Protein AF-A0A167E883-F1 (afdb_monomer)

Solvent-accessible surface area (backbone atoms only — not comparable to full-atom values): 17213 Å² total; per-residue (Å²): 137,53,75,66,58,53,54,55,47,39,70,77,40,63,85,51,50,81,69,46,38,63,55,32,45,5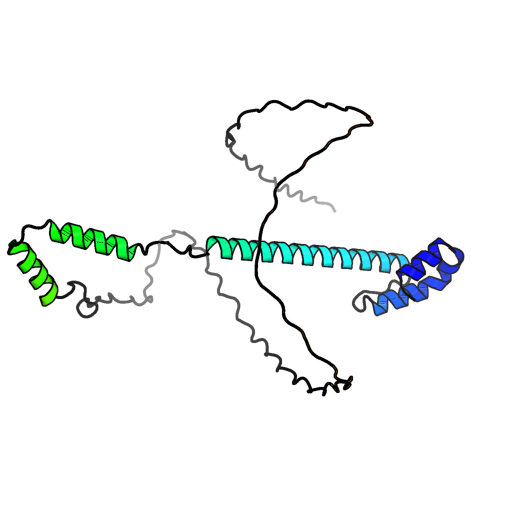3,50,35,55,71,78,37,70,91,52,87,81,59,95,67,62,27,59,60,53,44,55,51,53,51,51,52,51,51,53,49,52,51,52,54,52,48,56,51,50,53,52,51,49,51,52,50,52,53,48,59,75,65,52,79,73,83,63,96,61,61,67,66,58,54,54,49,51,53,51,52,54,58,59,67,71,49,68,93,76,54,62,64,60,55,52,48,53,51,48,51,65,74,64,43,64,91,79,37,83,87,73,61,75,73,80,76,74,69,87,72,77,90,83,74,86,80,88,88,79,98,73,92,75,82,73,83,80,81,76,76,78,78,79,81,74,86,72,83,78,81,76,84,79,83,76,80,88,76,82,80,82,75,86,88,74,86,89,84,81,83,84,89,89,86,79,85,88,87,85,88,83,81,86,84,90,82,93,83,85,90,86,87,88,82,88,82,91,76,79,88,79,78,90,74,80,90,75,76,82,78,84,72,83,83,78,80,79,74,82,80,83,77,80,78,83,79,86,84,132

Organism: NCBI:txid796027

Secondary structure (DSSP, 8-state):
--HHHHHHHHHH-GGGHHHHHHHHHHHHHHH-TTSPPPSS-HHHHHHHHHHHHHHHHHHHHHHHHHHHHHHHHHHHHT-----SS-HHHHHHHHHHHHHHTS-TT-HHHHHHHHHHHHS--TT-TTT----------S--PPP-------PPPPPPPPP---PPPPP-------------PPP-------------------------------PPP-PPP------------------------

Foldseek 3Di:
DDPVVLVVVCVVPVVCVVVCLVVLQVVCCVVPVPDDQDPPDSVVVSVVVVVVVVVVVVVVVVVVVVVVVVVVVVCVVPPDPPDPDDVVVVVVVVVVVVVVPPPPDPPVVVVVVVCCVVVDPPDDVVPPPPPCPDPPDPPDDDDDDPDDPDDDDDDPPPDDDDDDDDDDDDDDPDDDDDDDDDDDDDDDDDDDDDDDDDDDDDDDDDDDDDDDDDDDDDDDDDDDDDDDDDDDPDPDPPPPPDDDD

Mean predicted aligned error: 22.1 Å

InterPro domains:
  IPR010684 RNA polymerase II transcription factor SIII, subunit A [PF06881] (1-80)

Sequence (245 aa):
MSARQLSDIEKKSPQIRSRSDELWKLFITRDFPDRPVSESHNRRAYAQYYKEKEAHLKNASSRLRESLEKIKQEKASRTITSLEVDPQSLRAAARRKASSSAPAGSRLIQKAFNSARTKGPLFSSRNTKFASMGMGSINGLPPGIPGAIRAPRSIPPPAMRNVPTPSPLSMPLNARVRPTGPVSPLKPAVATKPHPTKQTAQESAIINSPDNRKKPKIDTPPTTPTIAPATRKRPNSSIFLQRRK

pLDDT: mean 71.11, std 19.45, range [38.06, 98.62]

Structure (mmCIF, N/CA/C/O backbone):
data_AF-A0A167E883-F1
#
_entry.id   AF-A0A167E883-F1
#
loop_
_atom_site.group_PDB
_atom_site.id
_atom_site.type_symbol
_atom_site.label_atom_id
_atom_site.label_alt_id
_atom_site.label_comp_id
_atom_site.label_asym_id
_atom_site.label_entity_id
_atom_site.label_seq_id
_atom_site.pdbx_PDB_ins_code
_atom_site.Cartn_x
_atom_site.Cartn_y
_atom_site.Cartn_z
_atom_site.occupancy
_atom_site.B_iso_or_equiv
_atom_site.auth_seq_id
_atom_site.auth_comp_id
_atom_site.auth_asym_id
_atom_site.auth_atom_id
_atom_site.pdbx_PDB_model_num
ATOM 1 N N . MET A 1 1 ? 3.743 -8.011 -23.783 1.00 90.00 1 MET A N 1
ATOM 2 C CA . MET A 1 1 ? 5.003 -8.425 -23.124 1.00 90.00 1 MET A CA 1
ATOM 3 C C . MET A 1 1 ? 5.142 -7.694 -21.793 1.00 90.00 1 MET A C 1
ATOM 5 O O . MET A 1 1 ? 4.832 -6.509 -21.748 1.00 90.00 1 MET 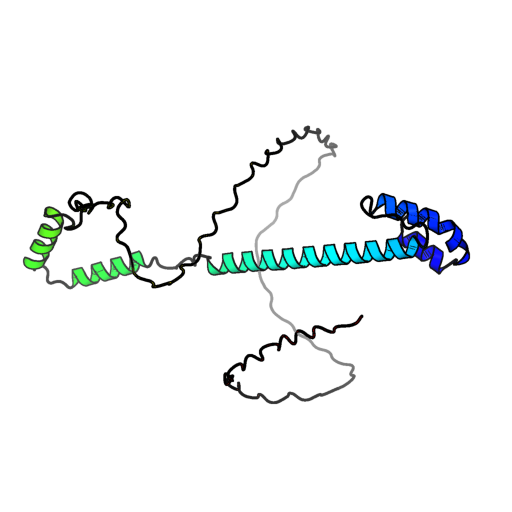A O 1
ATOM 9 N N . SER A 1 2 ? 5.534 -8.369 -20.710 1.00 96.56 2 SER A N 1
ATOM 10 C CA . SER A 1 2 ? 5.703 -7.743 -19.387 1.00 96.56 2 SER A CA 1
ATOM 11 C C . SER A 1 2 ? 7.148 -7.294 -19.124 1.00 96.56 2 SER A C 1
ATOM 13 O O . SER A 1 2 ? 8.090 -7.851 -19.686 1.00 96.56 2 SER A O 1
ATOM 15 N N . ALA A 1 3 ? 7.334 -6.322 -18.224 1.00 95.81 3 ALA A N 1
ATOM 16 C CA . ALA A 1 3 ? 8.656 -5.827 -17.823 1.00 95.81 3 ALA A CA 1
ATOM 17 C C . ALA A 1 3 ? 9.556 -6.932 -17.230 1.00 95.81 3 ALA A C 1
ATOM 19 O O . ALA A 1 3 ? 10.757 -6.971 -17.487 1.00 95.81 3 ALA A O 1
ATOM 20 N N . ARG A 1 4 ? 8.972 -7.885 -16.485 1.00 96.31 4 ARG A N 1
ATOM 21 C CA . ARG A 1 4 ? 9.702 -9.055 -15.964 1.00 96.31 4 ARG A CA 1
ATOM 22 C C . ARG A 1 4 ? 10.180 -9.971 -17.087 1.00 96.31 4 ARG A C 1
ATOM 24 O O . ARG A 1 4 ? 11.350 -10.331 -17.107 1.00 96.31 4 ARG A O 1
ATOM 31 N N . GLN A 1 5 ? 9.302 -10.274 -18.047 1.00 97.50 5 GLN A N 1
ATOM 32 C CA . GLN A 1 5 ? 9.664 -11.076 -19.219 1.00 97.50 5 GLN A CA 1
ATOM 33 C C . GLN A 1 5 ? 10.799 -10.417 -20.009 1.00 97.50 5 GLN A C 1
ATOM 35 O O . GLN A 1 5 ? 11.750 -11.097 -20.376 1.00 97.50 5 GLN A O 1
ATOM 40 N N . LEU A 1 6 ? 10.743 -9.097 -20.219 1.00 96.88 6 LEU A N 1
ATOM 41 C CA . LEU A 1 6 ? 11.816 -8.367 -20.898 1.00 96.88 6 LEU A CA 1
ATOM 42 C C . LEU A 1 6 ? 13.138 -8.449 -20.127 1.00 96.88 6 LEU A C 1
ATOM 44 O O . LEU A 1 6 ? 14.172 -8.745 -20.721 1.00 96.88 6 LEU A O 1
ATOM 48 N N . SER A 1 7 ? 13.099 -8.273 -18.803 1.00 96.81 7 SER A N 1
ATOM 49 C CA . SER A 1 7 ? 14.282 -8.438 -17.952 1.00 96.81 7 SER A CA 1
ATOM 50 C C . SER A 1 7 ? 14.889 -9.839 -18.062 1.00 96.81 7 SER A C 1
ATOM 52 O O . SER A 1 7 ? 16.109 -9.970 -18.128 1.00 96.81 7 SER A O 1
ATOM 54 N N . ASP A 1 8 ? 14.067 -10.888 -18.116 1.00 97.44 8 ASP A N 1
ATOM 55 C CA . ASP A 1 8 ? 14.557 -12.263 -18.223 1.00 97.44 8 ASP A CA 1
ATOM 56 C C . ASP A 1 8 ? 15.145 -12.576 -19.606 1.00 97.44 8 ASP A C 1
ATOM 58 O O . ASP A 1 8 ? 16.149 -13.285 -19.694 1.00 97.44 8 ASP A O 1
ATOM 62 N N . ILE A 1 9 ? 14.596 -12.000 -20.680 1.00 97.44 9 ILE A N 1
ATOM 63 C CA . ILE A 1 9 ? 15.197 -12.104 -22.017 1.00 97.44 9 ILE A CA 1
ATOM 64 C C . ILE A 1 9 ? 16.530 -11.350 -22.063 1.00 97.44 9 ILE A C 1
ATOM 66 O O . ILE A 1 9 ? 17.510 -11.892 -22.560 1.00 97.44 9 ILE A O 1
ATOM 70 N N . GLU A 1 10 ? 16.628 -10.155 -21.476 1.00 96.81 10 GLU A N 1
ATOM 71 C CA . GLU A 1 10 ? 17.896 -9.409 -21.405 1.00 96.81 10 GLU A CA 1
ATOM 72 C C . GLU A 1 10 ? 18.993 -10.117 -20.603 1.00 96.81 10 GLU A C 1
ATOM 74 O O . GLU A 1 10 ? 20.184 -9.884 -20.842 1.00 96.81 10 GLU A O 1
ATOM 79 N N . LYS A 1 11 ? 18.614 -10.940 -19.617 1.00 97.00 11 LYS A N 1
ATOM 80 C CA . LYS A 1 11 ? 19.564 -11.794 -18.891 1.00 97.00 11 LYS A CA 1
ATOM 81 C C . LYS A 1 11 ? 20.122 -12.884 -19.802 1.00 97.00 11 LYS A C 1
ATOM 83 O O . LYS A 1 11 ? 21.314 -13.158 -19.730 1.00 97.00 11 LYS A O 1
ATOM 88 N N . LYS A 1 12 ? 19.279 -13.476 -20.656 1.00 98.00 12 LYS A N 1
ATOM 89 C CA . LYS A 1 12 ? 19.668 -14.535 -21.604 1.00 98.00 12 LYS A CA 1
ATOM 90 C C . LYS A 1 12 ? 20.381 -13.997 -22.847 1.00 98.00 12 LYS A C 1
ATOM 92 O O . LYS A 1 12 ? 21.215 -14.689 -23.417 1.00 98.00 12 LYS A O 1
ATOM 97 N N . SER A 1 13 ? 20.074 -12.773 -23.266 1.00 97.38 13 SER A N 1
ATOM 98 C CA . SER A 1 13 ? 20.600 -12.169 -24.492 1.00 97.38 13 SER A CA 1
ATOM 99 C C . SER A 1 13 ? 21.003 -10.709 -24.247 1.00 97.38 13 SER A C 1
ATOM 101 O O . SER A 1 13 ? 20.227 -9.794 -24.509 1.00 97.38 13 SER A O 1
ATOM 103 N N . PRO A 1 14 ? 22.227 -10.434 -23.764 1.00 96.12 14 PRO A N 1
ATOM 104 C CA . PRO A 1 14 ? 22.648 -9.070 -23.423 1.00 96.12 14 PRO A CA 1
ATOM 105 C C . PRO A 1 14 ? 22.700 -8.102 -24.615 1.00 96.12 14 PRO A C 1
ATOM 107 O O . PRO A 1 14 ? 22.560 -6.897 -24.427 1.00 96.12 14 PRO A O 1
ATOM 110 N N . GLN A 1 15 ? 22.853 -8.619 -25.835 1.00 96.81 15 GLN A N 1
ATOM 111 C CA . GLN A 1 15 ? 22.925 -7.832 -27.072 1.00 96.81 15 GLN A CA 1
ATOM 112 C C . GLN A 1 15 ? 21.647 -7.041 -27.392 1.00 96.81 15 GLN A C 1
ATOM 114 O O . GLN A 1 15 ? 21.709 -6.036 -28.094 1.00 96.81 15 GLN A O 1
ATOM 119 N N . ILE A 1 16 ? 20.488 -7.449 -26.859 1.00 96.19 16 ILE A N 1
ATOM 120 C CA . ILE A 1 16 ? 19.228 -6.729 -27.095 1.00 96.19 16 ILE A CA 1
ATOM 121 C C . ILE A 1 16 ? 19.065 -5.486 -26.210 1.00 96.19 16 ILE A C 1
ATOM 123 O O . ILE A 1 16 ? 18.159 -4.697 -26.464 1.00 96.19 16 ILE A O 1
ATOM 127 N N . ARG A 1 17 ? 19.944 -5.276 -25.215 1.00 94.25 17 ARG A N 1
ATOM 128 C CA . ARG A 1 17 ? 19.824 -4.191 -24.221 1.00 94.25 17 ARG A CA 1
ATOM 129 C C . ARG A 1 17 ? 19.738 -2.799 -24.840 1.00 94.25 17 ARG A C 1
ATOM 131 O O . ARG A 1 17 ? 18.986 -1.967 -24.352 1.00 94.25 17 ARG A O 1
ATOM 138 N N . SER A 1 18 ? 20.481 -2.553 -25.917 1.00 92.19 18 SER A N 1
ATOM 139 C CA . SER A 1 18 ? 20.473 -1.249 -26.588 1.00 92.19 18 SER A CA 1
ATOM 140 C C . SER A 1 18 ? 19.124 -0.948 -27.244 1.00 92.19 18 SER A C 1
ATOM 142 O O . SER A 1 18 ? 18.701 0.198 -27.269 1.00 92.19 18 SER A O 1
ATOM 144 N N . ARG A 1 19 ? 18.433 -1.979 -27.749 1.00 94.69 19 ARG A N 1
ATOM 145 C CA . ARG A 1 19 ? 17.119 -1.844 -28.401 1.00 94.69 19 ARG A CA 1
ATOM 146 C C . ARG A 1 19 ? 15.961 -1.927 -27.407 1.00 94.69 19 ARG A C 1
ATOM 148 O O . ARG A 1 19 ? 14.896 -1.380 -27.657 1.00 94.69 19 ARG A O 1
ATOM 155 N N . SER A 1 20 ? 16.146 -2.615 -26.283 1.00 95.81 20 SER A N 1
ATOM 156 C CA . SER A 1 20 ? 15.103 -2.772 -25.268 1.00 95.81 20 SER A CA 1
ATOM 157 C C . SER A 1 20 ? 14.926 -1.544 -24.372 1.00 95.81 20 SER A C 1
ATOM 159 O O . SER A 1 20 ? 13.926 -1.474 -23.658 1.00 95.81 20 SER A O 1
ATOM 161 N N . ASP A 1 21 ? 15.830 -0.559 -24.411 1.00 94.69 21 ASP A N 1
ATOM 162 C CA . ASP A 1 21 ? 15.706 0.657 -23.594 1.00 94.69 21 ASP A CA 1
ATOM 163 C C . ASP A 1 21 ? 14.456 1.484 -23.959 1.00 94.69 21 ASP A C 1
ATOM 165 O O . ASP A 1 21 ? 13.785 2.016 -23.073 1.00 94.69 21 ASP A O 1
ATOM 169 N N . GLU A 1 22 ? 14.046 1.482 -25.232 1.00 94.81 22 GLU A N 1
ATOM 170 C CA . GLU A 1 22 ? 12.781 2.087 -25.679 1.00 94.81 22 GLU A CA 1
ATOM 171 C C . GLU A 1 22 ? 11.556 1.395 -25.065 1.00 94.81 22 GLU A C 1
ATOM 173 O O . GLU A 1 22 ? 10.593 2.046 -24.654 1.00 94.81 22 GLU A O 1
ATOM 178 N N . LEU A 1 23 ? 11.602 0.066 -24.926 1.00 96.69 23 LEU A N 1
ATOM 179 C CA . LEU A 1 23 ? 10.537 -0.691 -24.267 1.00 96.69 23 LEU A CA 1
ATOM 180 C C . LEU A 1 23 ? 10.475 -0.366 -22.770 1.00 96.69 23 LEU A C 1
ATOM 182 O O . LEU A 1 23 ? 9.383 -0.258 -22.211 1.00 96.69 23 LEU A O 1
ATOM 186 N N . TRP A 1 24 ? 11.624 -0.161 -22.117 1.00 97.25 24 TRP A N 1
ATOM 187 C CA . TRP A 1 24 ? 11.660 0.301 -20.727 1.00 97.25 24 TRP A CA 1
ATOM 188 C C . TRP A 1 24 ? 11.047 1.686 -20.566 1.00 97.25 24 TRP A C 1
ATOM 190 O O . TRP A 1 24 ? 10.285 1.893 -19.621 1.00 97.25 24 TRP A O 1
ATOM 200 N N . LYS A 1 25 ? 11.308 2.605 -21.500 1.00 96.38 25 LYS A N 1
ATOM 201 C CA . LYS A 1 25 ? 10.661 3.921 -21.533 1.00 96.38 25 LYS A CA 1
ATOM 202 C C . LYS A 1 25 ? 9.136 3.793 -21.604 1.00 96.38 25 LYS A C 1
ATOM 204 O O . LYS A 1 25 ? 8.446 4.381 -20.774 1.00 96.38 25 LYS A O 1
ATOM 209 N N . LEU A 1 26 ? 8.612 2.953 -22.503 1.00 96.50 26 LEU A N 1
ATOM 210 C CA . LEU A 1 26 ? 7.170 2.679 -22.591 1.00 96.50 26 LEU A CA 1
ATOM 211 C C . LEU A 1 26 ? 6.601 2.106 -21.284 1.00 96.50 26 LEU A C 1
ATOM 213 O O . LEU A 1 26 ? 5.512 2.497 -20.862 1.00 96.50 26 LEU A O 1
ATOM 217 N N . PHE A 1 27 ? 7.329 1.208 -20.612 1.00 97.50 27 PHE A N 1
ATOM 218 C CA . PHE A 1 27 ? 6.896 0.677 -19.319 1.00 97.50 27 PHE A CA 1
ATOM 219 C C . PHE A 1 27 ? 6.881 1.734 -18.213 1.00 97.50 27 PHE A C 1
ATOM 221 O O . PHE A 1 27 ? 5.959 1.716 -17.400 1.00 97.50 27 PHE A O 1
ATOM 228 N N . ILE A 1 28 ? 7.846 2.659 -18.181 1.00 97.44 28 ILE A N 1
ATOM 229 C CA . ILE A 1 28 ? 7.838 3.773 -17.222 1.00 97.44 28 ILE A CA 1
ATOM 230 C C . ILE A 1 28 ? 6.613 4.652 -17.460 1.00 97.44 28 ILE A C 1
ATOM 232 O O . ILE A 1 28 ? 5.847 4.865 -16.527 1.00 97.44 28 ILE A O 1
ATOM 236 N N . THR A 1 29 ? 6.383 5.096 -18.697 1.00 97.06 29 THR A N 1
ATOM 237 C CA . THR A 1 29 ? 5.244 5.963 -19.029 1.00 97.06 29 THR A CA 1
ATOM 238 C C . THR A 1 29 ? 3.904 5.303 -18.703 1.00 97.06 29 THR A C 1
ATOM 240 O O . THR A 1 29 ? 2.997 5.963 -18.203 1.00 97.06 29 THR A O 1
ATOM 243 N N . ARG A 1 30 ? 3.777 3.992 -18.943 1.00 97.38 30 ARG A N 1
ATOM 244 C CA . ARG A 1 30 ? 2.547 3.243 -18.658 1.00 97.38 30 ARG A CA 1
ATOM 245 C C . ARG A 1 30 ? 2.319 3.012 -17.162 1.00 97.38 30 ARG A C 1
ATOM 247 O O . ARG A 1 30 ? 1.202 3.180 -16.686 1.00 97.38 30 ARG A O 1
ATOM 254 N N . ASP A 1 31 ? 3.340 2.561 -16.435 1.00 97.31 31 ASP A N 1
ATOM 255 C CA . ASP A 1 31 ? 3.185 2.119 -15.042 1.00 97.31 31 ASP A CA 1
ATOM 256 C C . ASP A 1 31 ? 3.346 3.274 -14.032 1.00 97.31 31 ASP A C 1
ATOM 258 O O . ASP A 1 31 ? 2.885 3.160 -12.891 1.00 97.31 31 ASP A O 1
ATOM 262 N N . PHE A 1 32 ? 4.012 4.362 -14.437 1.00 97.19 32 PHE A N 1
ATOM 263 C CA . PHE A 1 32 ? 4.383 5.510 -13.608 1.00 97.19 32 PHE A CA 1
ATOM 264 C C . PHE A 1 32 ? 4.234 6.842 -14.375 1.00 97.19 32 PHE A C 1
ATOM 266 O O . PHE A 1 32 ? 5.236 7.519 -14.613 1.00 97.19 32 PHE A O 1
ATOM 273 N N . PRO A 1 33 ? 3.005 7.253 -14.740 1.00 96.44 33 PRO A N 1
ATOM 274 C CA . PRO A 1 33 ? 2.783 8.460 -15.545 1.00 96.44 33 PRO A CA 1
ATOM 275 C C . PRO A 1 33 ? 3.270 9.749 -14.862 1.00 96.44 33 PRO A C 1
ATOM 277 O O . PRO A 1 33 ? 3.712 10.669 -15.541 1.00 96.44 33 PRO A O 1
ATOM 280 N N . ASP A 1 34 ? 3.257 9.795 -13.527 1.00 96.69 34 ASP A N 1
ATOM 281 C CA . ASP A 1 34 ? 3.669 10.972 -12.746 1.00 96.69 34 ASP A CA 1
ATOM 282 C C . ASP A 1 34 ? 5.193 11.102 -12.578 1.00 96.69 34 ASP A C 1
ATOM 284 O O . ASP A 1 34 ? 5.676 12.050 -11.956 1.00 96.69 34 ASP A O 1
ATOM 288 N N . ARG A 1 35 ? 5.975 10.122 -13.052 1.00 94.81 35 ARG A N 1
ATOM 289 C CA . ARG A 1 35 ? 7.427 10.094 -12.849 1.00 94.81 35 ARG A CA 1
ATOM 290 C C . ARG A 1 35 ? 8.165 10.565 -14.100 1.00 94.81 35 ARG A C 1
ATOM 292 O O . ARG A 1 35 ? 7.792 10.179 -15.206 1.00 94.81 35 ARG A O 1
ATOM 299 N N . PRO A 1 36 ? 9.243 11.355 -13.944 1.00 94.38 36 PRO A N 1
ATOM 300 C CA . PRO A 1 36 ? 10.022 11.805 -15.085 1.00 94.38 36 PRO A CA 1
ATOM 301 C C . PRO A 1 36 ? 10.692 10.614 -15.773 1.00 94.38 36 PRO A C 1
ATOM 303 O O . PRO A 1 36 ? 11.238 9.717 -15.130 1.00 94.38 36 PRO A O 1
ATOM 306 N N . VAL A 1 37 ? 10.659 10.617 -17.101 1.00 92.31 37 VAL A N 1
ATOM 307 C CA . VAL A 1 37 ? 11.364 9.632 -17.918 1.00 92.31 37 VAL A CA 1
ATOM 308 C C . VAL A 1 37 ? 12.801 10.114 -18.095 1.00 92.31 37 VAL A C 1
ATOM 310 O O . VAL A 1 37 ? 13.025 11.201 -18.618 1.00 92.31 37 VAL A O 1
ATOM 313 N N . SER A 1 38 ? 13.771 9.314 -17.654 1.00 90.38 38 SER A N 1
ATOM 314 C CA . SER A 1 38 ? 15.187 9.613 -17.877 1.00 90.38 38 SER A CA 1
ATOM 315 C C . SER A 1 38 ? 15.535 9.425 -19.353 1.00 90.38 38 SER A C 1
ATOM 317 O O . SER A 1 38 ? 15.143 8.433 -19.960 1.00 90.38 38 SER A O 1
ATOM 319 N N . GLU A 1 39 ? 16.303 10.339 -19.938 1.00 88.19 39 GLU A N 1
ATOM 320 C CA . GLU A 1 39 ? 16.765 10.182 -21.325 1.00 88.19 39 GLU A CA 1
ATOM 321 C C . GLU A 1 39 ? 17.782 9.044 -21.463 1.00 88.19 39 GLU A C 1
ATOM 323 O O . GLU A 1 39 ? 17.849 8.385 -22.496 1.00 88.19 39 GLU A O 1
ATOM 328 N N . SER A 1 40 ? 18.533 8.769 -20.393 1.00 83.56 40 SER A N 1
ATOM 329 C CA . SER A 1 40 ? 19.513 7.688 -20.322 1.00 83.56 40 SER A CA 1
ATOM 330 C C . SER A 1 40 ? 19.194 6.725 -19.173 1.00 83.56 40 SER A C 1
ATOM 332 O O . SER A 1 40 ? 18.789 7.127 -18.081 1.00 83.56 40 SER A O 1
ATOM 334 N N . HIS A 1 41 ? 19.388 5.424 -19.408 1.00 92.19 41 HIS A N 1
ATOM 335 C CA . HIS A 1 41 ? 19.245 4.352 -18.411 1.00 92.19 41 HIS A CA 1
ATOM 336 C C . HIS A 1 41 ? 17.811 4.082 -17.910 1.00 92.19 41 HIS A C 1
ATOM 338 O O . HIS A 1 41 ? 17.593 3.870 -16.707 1.00 92.19 41 HIS A O 1
ATOM 344 N N . ASN A 1 42 ? 16.841 3.987 -18.825 1.00 95.06 42 ASN A N 1
ATOM 345 C CA . ASN A 1 42 ? 15.435 3.704 -18.503 1.00 95.06 42 ASN A CA 1
ATOM 346 C C . ASN A 1 42 ? 15.261 2.427 -17.670 1.00 95.06 42 ASN A C 1
ATOM 348 O O . ASN A 1 42 ? 14.487 2.391 -16.713 1.00 95.06 42 ASN A O 1
ATOM 352 N N . ARG A 1 43 ? 16.062 1.391 -17.937 1.00 94.94 43 ARG A N 1
ATOM 353 C CA . ARG A 1 43 ? 16.039 0.158 -17.135 1.00 94.94 43 ARG A CA 1
ATOM 354 C C . ARG A 1 43 ? 16.276 0.396 -15.639 1.00 94.94 43 ARG A C 1
ATOM 356 O O . ARG A 1 43 ? 15.591 -0.185 -14.793 1.00 94.94 43 ARG A O 1
ATOM 363 N N . ARG A 1 44 ? 17.272 1.219 -15.293 1.00 95.50 44 ARG A N 1
ATOM 364 C CA . ARG A 1 44 ? 17.626 1.500 -13.891 1.00 95.50 44 ARG A CA 1
ATOM 365 C C . ARG A 1 44 ? 16.539 2.339 -13.225 1.00 95.50 44 ARG A C 1
ATOM 367 O O . ARG A 1 44 ? 16.168 2.034 -12.092 1.00 95.50 44 ARG A O 1
ATOM 374 N N . ALA A 1 45 ? 16.013 3.330 -13.943 1.00 96.56 45 ALA A N 1
ATOM 375 C CA . ALA A 1 45 ? 14.907 4.158 -13.475 1.00 96.56 45 ALA A CA 1
ATOM 376 C C . ALA A 1 45 ? 13.664 3.308 -13.166 1.00 96.56 45 ALA A C 1
ATOM 378 O O . ALA A 1 45 ? 13.129 3.388 -12.061 1.00 96.56 45 ALA A O 1
ATOM 379 N N . TYR A 1 46 ? 13.272 2.405 -14.074 1.00 97.00 46 TYR A N 1
ATOM 380 C CA . TYR A 1 46 ? 12.142 1.502 -13.843 1.00 97.00 46 TYR A CA 1
ATOM 381 C C . TYR A 1 46 ? 12.348 0.627 -12.600 1.00 97.00 46 TYR A C 1
ATOM 383 O O . TYR A 1 46 ? 11.463 0.536 -11.749 1.00 97.00 46 TYR A O 1
ATOM 391 N N . ALA A 1 47 ? 13.527 0.010 -12.454 1.00 96.31 47 ALA A N 1
ATOM 392 C CA . ALA A 1 47 ? 13.836 -0.826 -11.294 1.00 96.31 47 ALA A CA 1
ATOM 393 C C . ALA A 1 47 ? 13.755 -0.042 -9.972 1.00 96.31 47 ALA A C 1
ATOM 395 O O . ALA A 1 47 ? 13.238 -0.553 -8.976 1.00 96.31 47 ALA A O 1
ATOM 396 N N . GLN A 1 48 ? 14.227 1.207 -9.967 1.00 97.19 48 GLN A N 1
ATOM 397 C CA . GLN A 1 48 ? 14.128 2.088 -8.809 1.00 97.19 48 GLN A CA 1
ATOM 398 C C . GLN A 1 48 ? 12.669 2.432 -8.482 1.00 97.19 48 GLN A C 1
ATOM 400 O O . GLN A 1 48 ? 12.241 2.247 -7.344 1.00 97.19 48 GLN A O 1
ATOM 405 N N . TYR A 1 49 ? 11.884 2.866 -9.469 1.00 97.44 49 TYR A N 1
ATOM 406 C CA . TYR A 1 49 ? 10.476 3.227 -9.269 1.00 97.44 49 TYR A CA 1
ATOM 407 C C . TYR A 1 49 ? 9.633 2.046 -8.808 1.00 97.44 49 TYR A C 1
ATOM 409 O O . TYR A 1 49 ? 8.788 2.182 -7.921 1.00 97.44 49 TYR A O 1
ATOM 417 N N . TYR A 1 50 ? 9.903 0.864 -9.352 1.00 97.06 50 TYR A N 1
ATOM 418 C CA . TYR A 1 50 ? 9.253 -0.363 -8.931 1.00 97.06 50 TYR A CA 1
ATOM 419 C C . TYR A 1 50 ? 9.598 -0.718 -7.475 1.00 97.06 50 TYR A C 1
ATOM 421 O O . TYR A 1 50 ? 8.697 -1.009 -6.688 1.00 97.06 50 TYR A O 1
ATOM 429 N N . LYS A 1 51 ? 10.871 -0.599 -7.071 1.00 97.94 51 LYS A N 1
ATOM 430 C CA . LYS A 1 51 ? 11.297 -0.801 -5.675 1.00 97.94 51 LYS A CA 1
ATOM 431 C C . LYS A 1 51 ? 10.623 0.186 -4.718 1.00 97.94 51 LYS A C 1
ATOM 433 O O . LYS A 1 51 ? 10.182 -0.207 -3.640 1.00 97.94 51 LYS A O 1
ATOM 438 N N . GLU A 1 52 ? 10.523 1.456 -5.102 1.00 97.81 52 GLU A N 1
ATOM 439 C CA . GLU A 1 52 ? 9.831 2.480 -4.312 1.00 97.81 52 GLU A CA 1
ATOM 440 C C . GLU A 1 52 ? 8.332 2.185 -4.185 1.00 97.81 52 GLU A C 1
ATOM 442 O O . GLU A 1 52 ? 7.776 2.283 -3.090 1.00 97.81 52 GLU A O 1
ATOM 447 N N . LYS A 1 53 ? 7.682 1.756 -5.273 1.00 97.38 53 LYS A N 1
ATOM 448 C CA . LYS A 1 53 ? 6.276 1.329 -5.265 1.00 97.38 53 LYS A CA 1
ATOM 449 C C . LYS A 1 53 ? 6.053 0.149 -4.324 1.00 97.38 53 LYS A C 1
ATOM 451 O O . LYS A 1 53 ? 5.126 0.189 -3.518 1.00 97.38 53 LYS A O 1
ATOM 456 N N . GLU A 1 54 ? 6.897 -0.879 -4.382 1.00 97.88 54 GLU A N 1
ATOM 457 C CA . GLU A 1 54 ? 6.799 -2.026 -3.472 1.00 97.88 54 GLU A CA 1
ATOM 458 C C . GLU A 1 54 ? 7.047 -1.629 -2.012 1.00 97.88 54 GLU A C 1
ATOM 460 O O . GLU A 1 54 ? 6.310 -2.063 -1.124 1.00 97.88 54 GLU A O 1
ATOM 465 N N . ALA A 1 55 ? 8.024 -0.757 -1.750 1.00 98.38 55 ALA A N 1
ATOM 466 C CA . ALA A 1 55 ? 8.271 -0.230 -0.410 1.00 98.38 55 ALA A CA 1
ATOM 467 C C . ALA A 1 55 ? 7.059 0.550 0.126 1.00 98.38 55 ALA A C 1
ATOM 469 O O . ALA A 1 55 ? 6.662 0.363 1.280 1.00 98.38 55 ALA A O 1
ATOM 470 N N . HIS A 1 56 ? 6.432 1.372 -0.718 1.00 98.06 56 HIS A N 1
ATOM 471 C CA . HIS A 1 56 ? 5.224 2.112 -0.370 1.00 98.06 56 HIS A CA 1
ATOM 472 C C . HIS A 1 56 ? 4.047 1.175 -0.073 1.00 98.06 56 HIS A C 1
ATOM 474 O O . HIS A 1 56 ? 3.403 1.312 0.967 1.00 98.06 56 HIS A O 1
ATOM 480 N N . LEU A 1 57 ? 3.802 0.176 -0.929 1.00 98.25 57 LEU A N 1
ATOM 481 C CA . LEU A 1 57 ? 2.758 -0.831 -0.712 1.00 98.25 57 LEU A CA 1
ATOM 482 C C . LEU A 1 57 ? 2.982 -1.610 0.589 1.00 98.25 57 LEU A C 1
ATOM 484 O O . LEU A 1 57 ? 2.045 -1.796 1.367 1.00 98.25 57 LEU A O 1
ATOM 488 N N . LYS A 1 58 ? 4.226 -2.012 0.871 1.00 98.50 58 LYS A N 1
ATOM 489 C CA . LYS A 1 58 ? 4.579 -2.701 2.116 1.00 98.50 58 LYS A CA 1
ATOM 490 C C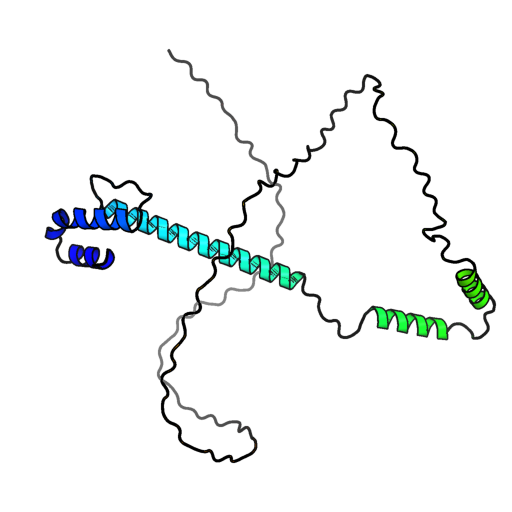 . LYS A 1 58 ? 4.301 -1.821 3.337 1.00 98.50 58 LYS A C 1
ATOM 492 O O . LYS A 1 58 ? 3.654 -2.287 4.273 1.00 98.50 58 LYS A O 1
ATOM 497 N N . ASN A 1 59 ? 4.718 -0.555 3.312 1.00 98.50 59 ASN A N 1
ATOM 498 C CA . ASN A 1 59 ? 4.473 0.397 4.400 1.00 98.50 59 ASN A CA 1
ATOM 499 C C . ASN A 1 59 ? 2.969 0.635 4.620 1.00 98.50 59 ASN A C 1
ATOM 501 O O . ASN A 1 59 ? 2.480 0.498 5.740 1.00 98.50 59 ASN A O 1
ATOM 505 N N . ALA A 1 60 ? 2.214 0.886 3.547 1.00 98.56 60 ALA A N 1
ATOM 506 C CA . ALA A 1 60 ? 0.764 1.045 3.610 1.00 98.56 60 ALA A CA 1
ATOM 507 C C . ALA A 1 60 ? 0.076 -0.192 4.212 1.00 98.56 60 ALA A C 1
ATOM 509 O O . ALA A 1 60 ? -0.780 -0.060 5.086 1.00 98.56 60 ALA A O 1
ATOM 510 N N . SER A 1 61 ? 0.498 -1.397 3.811 1.00 98.56 61 SER A N 1
ATOM 511 C CA . SER A 1 61 ? -0.037 -2.645 4.365 1.00 98.56 61 SER A CA 1
ATOM 512 C C . SER A 1 61 ? 0.284 -2.828 5.855 1.00 98.56 61 SER A C 1
ATOM 514 O O . SER A 1 61 ? -0.571 -3.306 6.598 1.00 98.56 61 SER A O 1
ATOM 516 N N . SER A 1 62 ? 1.475 -2.411 6.309 1.00 98.50 62 SER A N 1
ATOM 517 C CA . SER A 1 62 ? 1.865 -2.452 7.728 1.00 98.50 62 SER A CA 1
ATOM 518 C C . SER A 1 62 ? 0.988 -1.522 8.555 1.00 98.50 62 SER A C 1
ATOM 520 O O . SER A 1 62 ? 0.328 -1.970 9.488 1.00 98.50 62 SER A O 1
ATOM 522 N N . ARG A 1 63 ? 0.873 -0.256 8.131 1.00 98.50 63 ARG A N 1
ATOM 523 C CA . ARG A 1 63 ? 0.037 0.753 8.800 1.00 98.50 63 ARG A CA 1
ATOM 524 C C . ARG A 1 63 ? -1.416 0.310 8.914 1.00 98.50 63 ARG A C 1
ATOM 526 O O . ARG A 1 63 ? -2.053 0.524 9.942 1.00 98.50 63 ARG A O 1
ATOM 533 N N . LEU A 1 64 ? -1.943 -0.323 7.865 1.00 98.62 64 LEU A N 1
ATOM 534 C CA . LEU A 1 64 ? -3.307 -0.841 7.868 1.00 98.62 64 LEU A CA 1
ATOM 535 C C . LEU A 1 64 ? -3.478 -1.977 8.885 1.00 98.62 64 LEU A C 1
ATOM 537 O O . LEU A 1 64 ? -4.457 -1.982 9.628 1.00 98.62 64 LEU A O 1
ATOM 541 N N . ARG A 1 65 ? -2.526 -2.914 8.965 1.00 98.56 65 ARG A N 1
ATOM 542 C CA . ARG A 1 65 ? -2.557 -3.997 9.963 1.00 98.56 65 ARG A CA 1
ATOM 543 C C . ARG A 1 65 ? -2.464 -3.459 11.387 1.00 98.56 65 ARG A C 1
ATOM 545 O O . ARG A 1 65 ? -3.285 -3.838 12.213 1.00 98.56 65 ARG A O 1
ATOM 552 N N . GLU A 1 66 ? -1.534 -2.544 11.640 1.00 98.56 66 GLU A N 1
ATOM 553 C CA . GLU A 1 66 ? -1.357 -1.891 12.943 1.00 98.56 66 GLU A CA 1
ATOM 554 C C . GLU A 1 66 ? -2.623 -1.135 13.369 1.00 98.56 66 GLU A C 1
ATOM 556 O O . GLU A 1 66 ? -3.088 -1.262 14.501 1.00 98.56 66 GLU A O 1
ATOM 561 N N . SER A 1 67 ? -3.240 -0.390 12.445 1.00 98.50 67 SER A N 1
ATOM 562 C CA . SER A 1 67 ? -4.500 0.310 12.704 1.00 98.50 67 SER A CA 1
ATOM 563 C C . SER A 1 67 ? -5.640 -0.660 13.026 1.00 98.50 67 SER A C 1
ATOM 565 O O . SER A 1 67 ? -6.382 -0.432 13.983 1.00 98.50 67 SER A O 1
ATOM 567 N N . LEU A 1 68 ? -5.764 -1.763 12.281 1.00 98.56 68 LEU A N 1
ATOM 568 C CA . LEU A 1 68 ? -6.772 -2.790 12.550 1.00 98.56 68 LEU A CA 1
ATOM 569 C C . LEU A 1 68 ? -6.549 -3.482 13.894 1.00 98.56 68 LEU A C 1
ATOM 571 O O . LEU A 1 68 ? -7.515 -3.750 14.607 1.00 98.56 68 LEU A O 1
ATOM 575 N N . GLU A 1 69 ? -5.302 -3.773 14.249 1.00 98.56 69 GLU A N 1
ATOM 576 C CA . GLU A 1 69 ? -4.961 -4.373 15.534 1.00 98.56 69 GLU A CA 1
ATOM 577 C C . GLU A 1 69 ? -5.294 -3.430 16.691 1.00 98.56 69 GLU A C 1
ATOM 579 O O . GLU A 1 69 ? -5.961 -3.842 17.639 1.00 98.56 69 GLU A O 1
ATOM 584 N N . LYS A 1 70 ? -4.960 -2.142 16.564 1.00 98.50 70 LYS A N 1
ATOM 585 C CA . LYS A 1 70 ? -5.344 -1.116 17.539 1.00 98.50 70 LYS A CA 1
ATOM 586 C C . LYS A 1 70 ? -6.862 -1.041 17.722 1.00 98.50 70 LYS A C 1
ATOM 588 O O . LYS A 1 70 ? -7.339 -1.019 18.853 1.00 98.50 70 LYS A O 1
ATOM 593 N N . ILE A 1 71 ? -7.630 -1.062 16.630 1.00 98.25 71 ILE A N 1
ATOM 594 C CA . ILE A 1 71 ? -9.101 -1.062 16.690 1.00 98.25 71 ILE A CA 1
ATOM 595 C C . ILE A 1 71 ? -9.621 -2.338 17.363 1.00 98.25 71 ILE A C 1
ATOM 597 O O . ILE A 1 71 ? -10.571 -2.278 18.141 1.00 98.25 71 ILE A O 1
ATOM 601 N N . LYS A 1 72 ? -9.020 -3.501 17.089 1.00 97.81 72 LYS A N 1
ATOM 602 C CA . LYS A 1 72 ? -9.387 -4.760 17.756 1.00 97.81 72 LYS A CA 1
ATOM 603 C C . LYS A 1 72 ? -9.116 -4.701 19.257 1.00 97.81 72 LYS A C 1
ATOM 605 O O . LYS A 1 72 ? -9.983 -5.101 20.025 1.00 97.81 72 LYS A O 1
ATOM 610 N N . GLN A 1 73 ? -7.967 -4.170 19.669 1.00 97.69 73 GLN A N 1
ATOM 611 C CA . GLN A 1 73 ? -7.620 -3.988 21.080 1.00 97.69 73 GLN A CA 1
ATOM 612 C C . GLN A 1 73 ? -8.561 -2.993 21.773 1.00 97.69 73 GLN A C 1
ATOM 614 O O . GLN A 1 73 ? -9.027 -3.265 22.873 1.00 97.69 73 GLN A O 1
ATOM 619 N N . GLU A 1 74 ? -8.906 -1.879 21.121 1.00 97.12 74 GLU A N 1
ATOM 620 C CA . GLU A 1 74 ? -9.868 -0.896 21.642 1.00 97.12 74 GLU A CA 1
ATOM 621 C C . GLU A 1 74 ? -11.282 -1.478 21.765 1.00 97.12 74 GLU A C 1
ATOM 623 O O . GLU A 1 74 ? -11.989 -1.218 22.737 1.00 97.12 74 GLU A O 1
ATOM 628 N N . LYS A 1 75 ? -11.701 -2.307 20.803 1.00 96.44 75 LYS A N 1
ATOM 629 C CA . LYS A 1 75 ? -12.965 -3.044 20.898 1.00 96.44 75 LYS A CA 1
ATOM 630 C C . LYS A 1 75 ? -12.929 -4.057 22.034 1.00 96.44 75 LYS A C 1
ATOM 632 O O . LYS A 1 75 ? -13.887 -4.119 22.793 1.00 96.44 75 LYS A O 1
ATOM 637 N N . ALA A 1 76 ? -11.841 -4.811 22.178 1.00 94.31 76 ALA A N 1
ATOM 638 C CA . ALA A 1 76 ? -11.681 -5.784 23.254 1.00 94.31 76 ALA A CA 1
ATOM 639 C C . ALA A 1 76 ? -11.697 -5.111 24.636 1.00 94.31 76 ALA A C 1
ATOM 641 O O . ALA A 1 76 ? -12.397 -5.578 25.527 1.00 94.31 76 ALA A O 1
ATOM 642 N N . SER A 1 77 ? -11.013 -3.974 24.803 1.00 94.81 77 SER A N 1
ATOM 643 C CA . SER A 1 77 ? -10.984 -3.243 26.078 1.00 94.81 77 SER A CA 1
ATOM 644 C C . SER A 1 77 ? -12.321 -2.592 26.437 1.00 94.81 77 SER A C 1
ATOM 646 O O . SER A 1 77 ? -12.627 -2.433 27.615 1.00 94.81 77 SER A O 1
ATOM 648 N N . ARG A 1 78 ? -13.135 -2.238 25.436 1.00 92.56 78 ARG A N 1
ATOM 649 C CA . ARG A 1 78 ? -14.501 -1.721 25.619 1.00 92.56 78 ARG A CA 1
ATOM 650 C C . ARG A 1 78 ? -15.584 -2.789 25.534 1.00 92.56 78 ARG A C 1
ATOM 652 O O . ARG A 1 78 ? -16.765 -2.447 25.570 1.00 92.56 78 ARG A O 1
ATOM 659 N N . THR A 1 79 ? -15.222 -4.059 25.373 1.00 90.38 79 THR A N 1
ATOM 660 C CA . THR A 1 79 ? -16.219 -5.124 25.304 1.00 90.38 79 THR A CA 1
ATOM 661 C C . THR A 1 79 ? -16.879 -5.219 26.671 1.00 90.38 79 THR A C 1
ATOM 663 O O . THR A 1 79 ? -16.240 -5.581 27.655 1.00 90.38 79 THR A O 1
ATOM 666 N N . ILE A 1 80 ? -18.157 -4.843 26.730 1.00 82.88 80 ILE A N 1
ATOM 667 C CA . ILE A 1 80 ? -18.980 -5.004 27.924 1.00 82.88 80 ILE A CA 1
ATOM 668 C C . ILE A 1 80 ? -19.103 -6.509 28.144 1.00 82.88 80 ILE A C 1
ATOM 670 O O . ILE A 1 80 ? -19.767 -7.202 27.373 1.00 82.88 80 ILE A O 1
ATOM 674 N N . THR A 1 81 ? -18.411 -7.027 29.155 1.00 81.06 81 THR A N 1
ATOM 675 C CA . THR A 1 81 ? -18.562 -8.418 29.565 1.00 81.06 81 THR A CA 1
ATOM 676 C C . THR A 1 81 ? -19.993 -8.612 30.049 1.00 81.06 81 THR A C 1
ATOM 678 O O . THR A 1 81 ? -20.485 -7.863 30.894 1.00 81.06 81 THR A O 1
ATOM 681 N N . SER A 1 82 ? -20.695 -9.598 29.489 1.00 79.00 82 SER A N 1
ATOM 682 C CA . SER A 1 82 ? -22.000 -9.982 30.015 1.00 79.00 82 SER A CA 1
ATOM 683 C C . SER A 1 82 ? -21.782 -10.549 31.412 1.00 79.00 82 SER A C 1
ATOM 685 O O . SER A 1 82 ? -21.178 -11.611 31.568 1.00 79.00 82 SER A O 1
ATOM 687 N N . LEU A 1 83 ? -22.229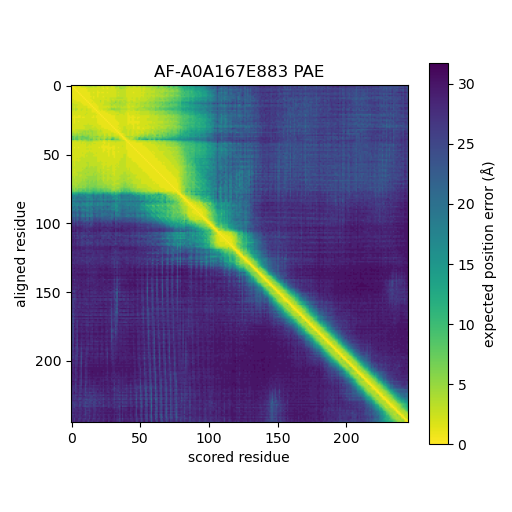 -9.822 32.428 1.00 81.19 83 LEU A N 1
ATOM 688 C CA . LEU A 1 83 ? -22.261 -10.346 33.783 1.00 81.19 83 LEU A CA 1
ATOM 689 C C . LEU A 1 83 ? -23.374 -11.394 33.851 1.00 81.19 83 LEU A C 1
ATOM 691 O O . LEU A 1 83 ? -24.490 -11.131 33.409 1.00 81.19 83 LEU A O 1
ATOM 695 N N . GLU A 1 84 ? -23.066 -12.569 34.399 1.00 84.94 84 GLU A N 1
ATOM 696 C CA . GLU A 1 84 ? -24.049 -13.641 34.623 1.00 84.94 84 GLU A CA 1
ATOM 697 C C . GLU A 1 84 ? -25.201 -13.163 35.521 1.00 84.94 84 GLU A C 1
ATOM 699 O O . GLU A 1 84 ? -26.348 -13.572 35.361 1.00 84.94 84 GLU A O 1
ATOM 704 N N . VAL A 1 85 ? -24.901 -12.236 36.434 1.00 81.06 85 VAL A N 1
ATOM 705 C CA . VAL A 1 85 ? -25.867 -11.642 37.353 1.00 81.06 85 VAL A CA 1
ATOM 706 C C . VAL A 1 85 ? -25.772 -10.123 37.276 1.00 81.06 85 VAL A C 1
ATOM 708 O O . VAL A 1 85 ? -24.697 -9.545 37.442 1.00 81.06 85 VAL A O 1
ATOM 711 N N . ASP A 1 86 ? -26.912 -9.463 37.063 1.00 84.25 86 ASP A N 1
ATOM 712 C CA . ASP A 1 86 ? -26.995 -8.003 37.079 1.00 84.25 86 ASP A CA 1
ATOM 713 C C . ASP A 1 86 ? -26.604 -7.469 38.478 1.00 84.25 86 ASP A C 1
ATOM 715 O O . ASP A 1 86 ? -27.275 -7.795 39.467 1.00 84.25 86 ASP A O 1
ATOM 719 N N . PRO A 1 87 ? -25.558 -6.633 38.613 1.00 79.88 87 PRO A N 1
ATOM 720 C CA . PRO A 1 87 ? -25.135 -6.092 39.903 1.00 79.88 87 PRO A CA 1
ATOM 721 C C . PRO A 1 87 ? -26.231 -5.262 40.590 1.00 79.88 87 PRO A C 1
ATOM 723 O O . PRO A 1 87 ? -26.270 -5.201 41.824 1.00 79.88 87 PRO A O 1
ATOM 726 N N . GLN A 1 88 ? -27.156 -4.655 39.834 1.00 83.44 88 GLN A N 1
ATOM 727 C CA . GLN A 1 88 ? -28.305 -3.955 40.420 1.00 83.44 88 GLN A CA 1
ATOM 728 C C . GLN A 1 88 ? -29.261 -4.931 41.111 1.00 83.44 88 GLN A C 1
ATOM 730 O O . GLN A 1 88 ? -29.764 -4.631 42.198 1.00 83.44 88 GLN A O 1
ATOM 735 N N . SER A 1 89 ? -29.450 -6.125 40.541 1.00 81.38 89 SER A N 1
ATOM 736 C CA . SER A 1 89 ? -30.284 -7.173 41.136 1.00 81.38 89 SER A CA 1
ATOM 737 C C . SER A 1 89 ? -29.712 -7.675 42.470 1.00 81.38 89 SER A C 1
ATOM 739 O O . SER A 1 89 ? -30.450 -7.770 43.455 1.00 81.38 89 SER A O 1
ATOM 741 N N . LEU A 1 90 ? -28.388 -7.866 42.563 1.00 81.88 90 LEU A N 1
ATOM 742 C CA . LEU A 1 90 ? -27.709 -8.239 43.812 1.00 81.88 90 LEU A CA 1
ATOM 743 C C . LEU A 1 90 ? -27.845 -7.148 44.878 1.00 81.88 90 LEU A C 1
ATOM 745 O O . LEU A 1 90 ? -28.151 -7.438 46.038 1.00 81.88 90 LEU A O 1
ATOM 749 N N . ARG A 1 91 ? -27.682 -5.877 44.492 1.00 83.12 91 ARG A N 1
ATOM 750 C CA . ARG A 1 91 ? -27.825 -4.745 45.418 1.00 83.12 91 ARG A CA 1
ATOM 751 C C . ARG A 1 91 ? -29.262 -4.596 45.921 1.00 83.12 91 ARG A C 1
ATOM 753 O O . ARG A 1 91 ? -29.473 -4.297 47.099 1.00 83.12 91 ARG A O 1
ATOM 760 N N . ALA A 1 92 ? -30.250 -4.832 45.060 1.00 81.25 92 ALA A N 1
ATOM 761 C CA . ALA A 1 92 ? -31.660 -4.841 45.437 1.00 81.25 92 ALA A CA 1
ATOM 762 C C . ALA A 1 92 ? -31.991 -6.008 46.382 1.00 81.25 92 ALA A C 1
ATOM 764 O O . ALA A 1 92 ? -32.674 -5.801 47.387 1.00 81.25 92 ALA A O 1
ATOM 765 N N . ALA A 1 93 ? -31.464 -7.208 46.119 1.00 80.31 93 ALA A N 1
ATOM 766 C CA . ALA A 1 93 ? -31.631 -8.368 46.991 1.00 80.31 93 ALA A CA 1
ATOM 767 C C . ALA A 1 93 ? -31.006 -8.139 48.379 1.00 80.31 93 ALA A C 1
ATOM 769 O O . ALA A 1 93 ? -31.651 -8.410 49.393 1.00 80.31 93 ALA A O 1
ATOM 770 N N . ALA A 1 94 ? -29.801 -7.563 48.445 1.00 79.94 94 ALA A N 1
ATOM 771 C CA . ALA A 1 94 ? -29.148 -7.206 49.706 1.00 79.94 94 ALA A CA 1
ATOM 772 C C . ALA A 1 94 ? -29.956 -6.168 50.505 1.00 79.94 94 ALA A C 1
ATOM 774 O O . ALA A 1 94 ? -30.158 -6.329 51.709 1.00 79.94 94 ALA A O 1
ATOM 775 N N . ARG A 1 95 ? -30.498 -5.141 49.833 1.00 76.88 95 ARG A N 1
ATOM 776 C CA . ARG A 1 95 ? -31.386 -4.150 50.463 1.00 76.88 95 ARG A CA 1
ATOM 777 C C . ARG A 1 95 ? -32.667 -4.775 51.010 1.00 76.88 95 ARG A C 1
ATOM 779 O O . ARG A 1 95 ? -33.062 -4.432 52.118 1.00 76.88 95 ARG A O 1
ATOM 786 N N . ARG A 1 96 ? -33.287 -5.702 50.270 1.00 73.56 96 ARG A N 1
ATOM 787 C CA . ARG A 1 96 ? -34.483 -6.430 50.729 1.00 73.56 96 ARG A CA 1
ATOM 788 C C . ARG A 1 96 ? -34.194 -7.275 51.972 1.00 73.56 96 ARG A C 1
ATOM 790 O O . ARG A 1 96 ? -34.977 -7.241 52.918 1.00 73.56 96 ARG A O 1
ATOM 797 N N . LYS A 1 97 ? -33.050 -7.969 52.008 1.00 72.75 97 LYS A N 1
ATOM 798 C CA . LYS A 1 97 ? -32.609 -8.733 53.189 1.00 72.75 97 LYS A CA 1
ATOM 799 C C . LYS A 1 97 ? -32.374 -7.826 54.403 1.00 72.75 97 LYS A C 1
ATOM 801 O O . LYS A 1 97 ? -32.872 -8.130 55.479 1.00 72.75 97 LYS A O 1
ATOM 806 N N . ALA A 1 98 ? -31.722 -6.678 54.217 1.00 69.38 98 ALA A N 1
ATOM 807 C CA . ALA A 1 98 ? -31.512 -5.701 55.290 1.00 69.38 98 ALA A CA 1
ATOM 808 C C . ALA A 1 98 ? -32.822 -5.059 55.790 1.00 69.38 98 ALA A C 1
ATOM 810 O O . ALA A 1 98 ? -32.967 -4.794 56.978 1.00 69.38 98 ALA A O 1
ATOM 811 N N . SER A 1 99 ? -33.807 -4.832 54.913 1.00 64.06 99 SER A N 1
ATOM 812 C CA . SER A 1 99 ? -35.129 -4.356 55.346 1.00 64.06 99 SER A CA 1
ATOM 813 C C . SER A 1 99 ? -35.943 -5.425 56.075 1.00 64.06 99 SER A C 1
ATOM 815 O O . SER A 1 99 ? -36.773 -5.081 56.906 1.00 64.06 99 SER A O 1
ATOM 817 N N . SER A 1 100 ? -35.695 -6.708 55.794 1.00 60.84 100 SER A N 1
ATOM 818 C CA . SER A 1 100 ? -36.364 -7.822 56.474 1.00 60.84 100 SER A CA 1
ATOM 819 C C . SER A 1 100 ? -35.837 -8.065 57.890 1.00 60.84 100 SER A C 1
ATOM 821 O O . SER A 1 100 ? -36.545 -8.675 58.683 1.00 60.84 100 SER A O 1
ATOM 823 N N . SER A 1 101 ? -34.616 -7.621 58.213 1.00 60.31 101 SER A N 1
ATOM 824 C CA . SER A 1 101 ? -34.053 -7.723 59.567 1.00 60.31 101 SER A CA 1
ATOM 825 C C . SER A 1 101 ? -34.405 -6.529 60.457 1.00 60.31 101 SER A C 1
ATOM 827 O O . SER A 1 101 ? -34.055 -6.520 61.635 1.00 60.31 101 SER A O 1
ATOM 829 N N . ALA A 1 102 ? -35.064 -5.500 59.915 1.00 62.09 102 ALA A N 1
ATOM 830 C CA . ALA A 1 102 ? -35.605 -4.422 60.726 1.00 62.09 102 ALA A CA 1
ATOM 831 C C . ALA A 1 102 ? -36.823 -4.960 61.502 1.00 62.09 102 ALA A C 1
ATOM 833 O O . ALA A 1 102 ? -37.716 -5.531 60.873 1.00 62.09 102 ALA A O 1
ATOM 834 N N . PRO A 1 103 ? -36.894 -4.784 62.836 1.00 60.69 103 PRO A N 1
ATOM 835 C CA . PRO A 1 103 ? -38.016 -5.265 63.634 1.00 60.69 103 PRO A CA 1
ATOM 836 C C . PRO A 1 103 ? -39.341 -4.774 63.047 1.00 60.69 103 PRO A C 1
ATOM 838 O O . PRO A 1 103 ? -39.551 -3.563 62.886 1.00 60.69 103 PRO A O 1
ATOM 841 N N . ALA A 1 104 ? -40.220 -5.717 62.703 1.00 55.22 104 ALA A N 1
ATOM 842 C CA . ALA A 1 104 ? -41.566 -5.436 62.228 1.00 55.22 104 ALA A CA 1
ATOM 843 C C . ALA A 1 104 ? -42.299 -4.613 63.301 1.00 55.22 104 ALA A C 1
ATOM 845 O O . ALA A 1 104 ? -42.692 -5.143 64.334 1.00 55.22 104 ALA A O 1
ATOM 846 N N . GLY A 1 105 ? -42.409 -3.296 63.095 1.00 57.78 105 GLY A N 1
ATOM 847 C CA . GLY A 1 105 ? -43.051 -2.388 64.054 1.00 57.78 105 GLY A CA 1
ATOM 848 C C . GLY A 1 105 ? -42.278 -1.120 64.425 1.00 57.78 105 GLY A C 1
ATOM 849 O O . GLY A 1 105 ? -42.807 -0.308 65.184 1.00 57.78 105 GLY A O 1
ATOM 850 N N . SER A 1 106 ? -41.071 -0.875 63.894 1.00 60.16 106 SER A N 1
ATOM 851 C CA . SER A 1 106 ? -40.379 0.402 64.144 1.00 60.16 106 SER A CA 1
ATOM 852 C C . SER A 1 106 ? -41.109 1.584 63.481 1.00 60.16 106 SER A C 1
ATOM 854 O O . SER A 1 106 ? -40.871 1.939 62.321 1.00 60.16 106 SER A O 1
ATOM 856 N N . ARG A 1 107 ? -41.997 2.235 64.248 1.00 62.69 107 ARG A N 1
ATOM 857 C CA . ARG A 1 107 ? -42.718 3.468 63.871 1.00 62.69 107 ARG A CA 1
ATOM 858 C C . ARG A 1 107 ? -41.774 4.577 63.399 1.00 62.69 107 ARG A C 1
ATOM 860 O O . ARG A 1 107 ? -42.169 5.399 62.577 1.00 62.69 107 ARG A O 1
ATOM 867 N N . LEU A 1 108 ? -40.530 4.594 63.882 1.00 69.50 108 LEU A N 1
ATOM 868 C CA . LEU A 1 108 ? -39.528 5.590 63.504 1.00 69.50 108 LEU A CA 1
ATOM 869 C C . LEU A 1 108 ? -39.125 5.458 62.028 1.00 69.50 108 LEU A C 1
ATOM 871 O O . LEU A 1 108 ? -39.073 6.453 61.307 1.00 69.50 108 LEU A O 1
ATOM 875 N N . ILE A 1 109 ? -38.912 4.224 61.563 1.00 68.50 109 ILE A N 1
ATOM 876 C CA . ILE A 1 109 ? -38.508 3.939 60.181 1.00 68.50 109 ILE A CA 1
ATOM 877 C C . ILE A 1 109 ? -39.677 4.199 59.224 1.00 68.50 109 ILE A C 1
ATOM 879 O O . ILE A 1 109 ? -39.493 4.849 58.197 1.00 68.50 109 ILE A O 1
ATOM 883 N N . GLN A 1 110 ? -40.900 3.794 59.585 1.00 71.06 110 GLN A N 1
ATOM 884 C CA . GLN A 1 110 ? -42.098 4.146 58.808 1.00 71.06 110 GLN A CA 1
ATOM 885 C C . GLN A 1 110 ? -42.312 5.663 58.728 1.00 71.06 110 GLN A C 1
ATOM 887 O O . GLN A 1 110 ? -42.607 6.185 57.653 1.00 71.06 110 GLN A O 1
ATOM 892 N N . LYS A 1 111 ? -42.110 6.393 59.832 1.00 73.19 111 LYS A N 1
ATOM 893 C CA . LYS A 1 111 ? -42.219 7.859 59.855 1.00 73.19 111 LYS A CA 1
ATOM 894 C C . LYS A 1 111 ? -41.135 8.520 58.996 1.00 73.19 111 LYS A C 1
ATOM 896 O O . LYS A 1 111 ? -41.428 9.498 58.313 1.00 73.19 111 LYS A O 1
ATOM 901 N N . ALA A 1 112 ? -39.924 7.961 58.958 1.00 72.75 112 ALA A N 1
ATOM 902 C CA . ALA A 1 112 ? -38.851 8.420 58.078 1.00 72.75 112 ALA A CA 1
ATOM 903 C C . ALA A 1 112 ? -39.152 8.155 56.590 1.00 72.75 112 ALA A C 1
ATOM 905 O O . ALA A 1 112 ? -38.983 9.054 55.770 1.00 72.75 112 ALA A O 1
ATOM 90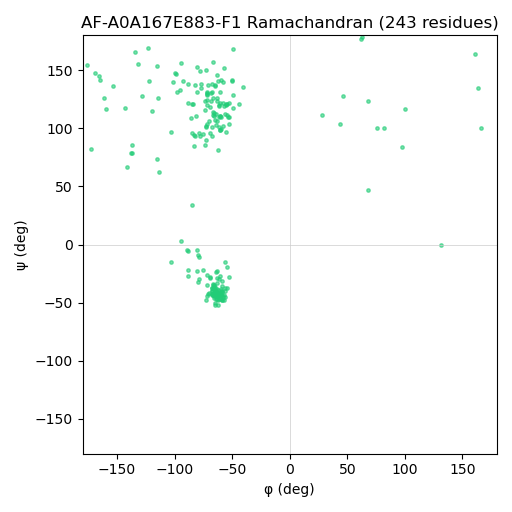6 N N . PHE A 1 113 ? -39.676 6.978 56.227 1.00 74.44 113 PHE A N 1
ATOM 907 C CA . PHE A 1 113 ? -40.087 6.692 54.845 1.00 74.44 113 PHE A CA 1
ATOM 908 C C . PHE A 1 113 ? -41.262 7.560 54.388 1.00 74.44 113 PHE A C 1
ATOM 910 O O . PHE A 1 113 ? -41.250 8.075 53.268 1.00 74.44 113 PHE A O 1
ATOM 917 N N . ASN A 1 114 ? -42.254 7.770 55.256 1.00 76.75 114 ASN A N 1
ATOM 918 C CA . ASN A 1 114 ? -43.374 8.659 54.963 1.00 76.75 114 ASN A CA 1
ATOM 919 C C . ASN A 1 114 ? -42.911 10.113 54.831 1.00 76.75 114 ASN A C 1
ATOM 921 O O . ASN A 1 114 ? -43.376 10.807 53.928 1.00 76.75 114 ASN A O 1
ATOM 925 N N . SER A 1 115 ? -41.955 10.574 55.648 1.00 71.94 115 SER A N 1
ATOM 926 C CA . SER A 1 115 ? -41.400 11.925 55.499 1.00 71.94 115 SER A CA 1
ATOM 927 C C . SER A 1 115 ? -40.602 12.069 54.199 1.00 71.94 115 SER A C 1
ATOM 929 O O . SER A 1 115 ? -40.776 13.060 53.501 1.00 71.94 115 SER A O 1
ATOM 931 N N . ALA A 1 116 ? -39.820 11.061 53.804 1.00 71.56 116 ALA A N 1
ATOM 932 C CA . ALA A 1 116 ? -39.069 11.076 52.548 1.00 71.56 116 ALA A CA 1
ATOM 933 C C . ALA A 1 116 ? -39.978 11.042 51.302 1.00 71.56 116 ALA A C 1
ATOM 935 O O . ALA A 1 116 ? -39.667 11.675 50.296 1.00 71.56 116 ALA A O 1
ATOM 936 N N . ARG A 1 117 ? -41.121 10.340 51.363 1.00 72.44 117 ARG A N 1
ATOM 937 C CA . ARG A 1 117 ? -42.129 10.332 50.285 1.00 72.44 117 ARG A CA 1
ATOM 938 C C . ARG A 1 117 ? -42.905 11.642 50.186 1.00 72.44 117 ARG A C 1
ATOM 940 O O . ARG A 1 117 ? -43.118 12.133 49.086 1.00 72.44 117 ARG A O 1
ATOM 947 N N . THR A 1 118 ? -43.331 12.192 51.320 1.00 73.38 118 THR A N 1
ATOM 948 C CA . THR A 1 118 ? -44.177 13.398 51.362 1.00 73.38 118 THR A CA 1
ATOM 949 C C . THR A 1 118 ? -43.390 14.688 51.167 1.00 73.38 118 THR A C 1
ATOM 951 O O . THR A 1 118 ? -43.909 15.626 50.574 1.00 73.38 118 THR A O 1
ATOM 954 N N . LYS A 1 119 ? -42.132 14.745 51.623 1.00 65.69 119 LYS A N 1
ATOM 955 C CA . LYS A 1 119 ? -41.279 15.936 51.480 1.00 65.69 119 LYS A CA 1
ATOM 956 C C . LYS A 1 119 ? -40.465 15.955 50.183 1.00 65.69 119 LYS A C 1
ATOM 958 O O . LYS A 1 119 ? -39.825 16.961 49.895 1.00 65.69 119 LYS A O 1
ATOM 963 N N . GLY A 1 120 ? -40.525 14.880 49.392 1.00 61.50 120 GLY A N 1
ATOM 964 C CA . GLY A 1 120 ? -39.769 14.733 48.151 1.00 61.50 120 GLY A CA 1
ATOM 965 C C . GLY A 1 120 ? -38.247 14.763 48.368 1.00 61.50 120 GLY A C 1
ATOM 966 O O . GLY A 1 120 ? -37.763 14.948 49.487 1.00 61.50 120 GLY A O 1
ATOM 967 N N . PRO A 1 121 ? -37.447 14.570 47.308 1.00 64.12 121 PRO A N 1
ATOM 968 C CA . PRO A 1 121 ? -36.011 14.784 47.386 1.00 64.12 121 PRO A CA 1
ATOM 969 C C . PRO A 1 121 ? -35.765 16.247 47.766 1.00 64.12 121 PRO A C 1
ATOM 971 O O . PRO A 1 121 ? -36.181 17.148 47.038 1.00 64.12 121 PRO A O 1
ATOM 974 N N . LEU A 1 122 ? -35.064 16.486 48.879 1.00 62.97 122 LEU A N 1
ATOM 975 C CA . LEU A 1 122 ? -34.650 17.831 49.318 1.00 62.97 122 LEU A CA 1
ATOM 976 C C . LEU A 1 122 ? -33.872 18.592 48.224 1.00 62.97 122 LEU A C 1
ATOM 978 O O . LEU A 1 122 ? -33.834 19.817 48.226 1.00 62.97 122 LEU A O 1
ATOM 982 N N . PHE A 1 123 ? -33.332 17.858 47.249 1.00 57.81 123 PHE A N 1
ATOM 983 C CA . PHE A 1 123 ? -32.715 18.359 46.026 1.00 57.81 123 PHE A CA 1
ATOM 984 C C . PHE A 1 123 ? -33.537 17.949 44.797 1.00 57.81 123 PHE A C 1
ATOM 986 O O . PHE A 1 123 ? -33.092 17.183 43.946 1.00 57.81 123 PHE A O 1
ATOM 993 N N . SER A 1 124 ? -34.782 18.413 44.720 1.00 61.50 124 SER A N 1
ATOM 994 C CA . SER A 1 124 ? -35.524 18.421 43.459 1.00 61.50 124 SER A CA 1
ATOM 995 C C . SER A 1 124 ? -35.024 19.587 42.612 1.00 61.50 124 SER A C 1
ATOM 997 O O . SER A 1 124 ? -34.912 20.707 43.113 1.00 61.50 124 SER A O 1
ATOM 999 N N . SER A 1 125 ? -34.783 19.349 41.321 1.00 60.41 125 SER A N 1
ATOM 1000 C CA . SER A 1 125 ? -34.361 20.372 40.352 1.00 60.41 125 SER A CA 1
ATOM 1001 C C . SER A 1 125 ? -35.322 21.565 40.254 1.00 60.41 125 SER A C 1
ATOM 1003 O O . SER A 1 125 ? -34.942 22.610 39.737 1.00 60.41 125 SER A O 1
ATOM 1005 N N . ARG A 1 126 ? -36.549 21.445 40.786 1.00 62.41 126 ARG A N 1
ATOM 1006 C CA . ARG A 1 126 ? -37.506 22.558 40.918 1.00 62.41 126 ARG A CA 1
ATOM 1007 C C . ARG A 1 126 ? -37.267 23.472 42.129 1.00 62.41 126 ARG A C 1
ATOM 1009 O O . ARG A 1 126 ? -37.709 24.613 42.081 1.00 62.41 126 ARG A O 1
ATOM 1016 N N . ASN A 1 127 ? -36.589 23.010 43.184 1.00 56.88 127 ASN A N 1
ATOM 1017 C CA . ASN A 1 127 ? -36.355 23.785 44.417 1.00 56.88 127 ASN A CA 1
ATOM 1018 C C . ASN A 1 127 ? -34.940 24.364 44.532 1.00 56.88 127 ASN A C 1
ATOM 1020 O O . ASN A 1 127 ? -34.716 25.280 45.321 1.00 56.88 127 ASN A O 1
ATOM 1024 N N . THR A 1 128 ? -33.987 23.894 43.733 1.00 59.56 128 THR A N 1
ATOM 1025 C CA . THR A 1 128 ? -32.677 24.538 43.617 1.00 59.56 128 THR A CA 1
ATOM 1026 C C . THR A 1 128 ? -32.769 25.689 42.620 1.00 59.56 128 THR A C 1
ATOM 1028 O O . THR A 1 128 ? -32.454 25.530 41.441 1.00 59.56 128 THR A O 1
ATOM 1031 N N . LYS A 1 129 ? -33.196 26.870 43.082 1.00 59.09 129 LYS A N 1
ATOM 1032 C CA . LYS A 1 129 ? -32.866 28.114 42.379 1.00 59.09 129 LYS A CA 1
ATOM 1033 C C . LYS A 1 129 ? -31.368 28.324 42.565 1.00 59.09 129 LYS A C 1
ATOM 1035 O O . LYS A 1 129 ? -30.938 28.819 43.602 1.00 59.09 129 LYS A O 1
ATOM 1040 N N . PHE A 1 130 ? -30.566 27.897 41.594 1.00 56.53 130 PHE A N 1
ATOM 1041 C CA . PHE A 1 130 ? -29.189 28.359 41.521 1.00 56.53 130 PHE A CA 1
ATOM 1042 C C . PHE A 1 130 ? -29.258 29.876 41.371 1.00 56.53 130 PHE A C 1
ATOM 1044 O O . PHE A 1 130 ? -29.720 30.383 40.349 1.00 56.53 130 PHE A O 1
ATOM 1051 N N . ALA A 1 131 ? -28.862 30.600 42.415 1.00 57.22 131 ALA A N 1
ATOM 1052 C CA . ALA A 1 131 ? -28.509 31.995 42.268 1.00 57.22 131 ALA A CA 1
ATOM 1053 C C . ALA A 1 131 ? -27.343 32.017 41.278 1.00 57.22 131 ALA A C 1
ATOM 1055 O O . ALA A 1 131 ? -26.209 31.690 41.623 1.00 57.22 131 ALA A O 1
ATOM 1056 N N . SER A 1 132 ? -27.657 32.315 40.019 1.00 51.00 132 SER A N 1
ATOM 1057 C CA . SER A 1 132 ? -26.687 32.710 39.012 1.00 51.00 132 SER A CA 1
ATOM 1058 C C . SER A 1 132 ? -26.056 34.008 39.508 1.00 51.00 132 SER A C 1
ATOM 1060 O O . SER A 1 132 ? -26.493 35.096 39.137 1.00 51.00 132 SER A O 1
ATOM 1062 N N . MET A 1 133 ? -25.073 33.903 40.407 1.00 53.94 133 MET A N 1
ATOM 1063 C CA . MET A 1 133 ? -24.153 34.998 40.665 1.00 53.94 133 MET A CA 1
ATOM 1064 C C . MET A 1 133 ? -23.542 35.369 39.322 1.00 53.94 133 MET A C 1
ATOM 1066 O O . MET A 1 133 ? -23.008 34.516 38.613 1.00 53.94 133 MET A O 1
ATOM 1070 N N . GLY A 1 134 ? -23.778 36.623 38.949 1.00 49.25 134 GLY A N 1
ATOM 1071 C CA . GLY A 1 134 ? -23.644 37.118 37.597 1.00 49.25 134 GLY A CA 1
ATOM 1072 C C . GLY A 1 134 ? -22.311 36.768 36.957 1.00 49.25 134 GLY A C 1
ATOM 1073 O O . GLY A 1 134 ? -21.248 36.860 37.572 1.00 49.25 134 GLY A O 1
ATOM 1074 N N . MET A 1 135 ? -22.387 36.448 35.667 1.00 48.88 135 MET A N 1
ATOM 1075 C CA . MET A 1 135 ? -21.302 36.749 34.750 1.00 48.88 135 MET A CA 1
ATOM 1076 C C . MET A 1 135 ? -21.028 38.249 34.859 1.00 48.88 135 MET A C 1
ATOM 1078 O O . MET A 1 135 ? -21.732 39.076 34.283 1.00 48.88 135 MET A O 1
ATOM 1082 N N . GLY A 1 136 ? -20.032 38.582 35.677 1.00 50.34 136 GLY A N 1
ATOM 1083 C CA . GLY A 1 136 ? -19.421 39.891 35.712 1.00 50.34 136 GLY A CA 1
ATOM 1084 C C . GLY A 1 136 ? -18.948 40.244 34.310 1.00 50.34 136 GLY A C 1
ATOM 1085 O O . GLY A 1 136 ? -18.160 39.527 33.695 1.00 50.34 136 GLY A O 1
ATOM 1086 N N . SER A 1 137 ? -19.492 41.351 33.824 1.00 46.25 137 SER A N 1
ATOM 1087 C CA . SER A 1 137 ? -19.002 42.133 32.702 1.00 46.25 137 SER A CA 1
ATOM 1088 C C . SER A 1 137 ? -17.481 42.313 32.800 1.00 46.25 137 SER A C 1
ATOM 1090 O O . SER A 1 137 ? -16.971 42.861 33.773 1.00 46.25 137 SER A O 1
ATOM 1092 N N . ILE A 1 138 ? -16.755 41.844 31.787 1.00 51.00 138 ILE A N 1
ATOM 1093 C CA . ILE A 1 138 ? -15.287 41.900 31.656 1.00 51.00 138 ILE A CA 1
ATOM 1094 C C . ILE A 1 138 ? -14.786 43.232 31.065 1.00 51.00 138 ILE A C 1
ATOM 1096 O O . ILE A 1 138 ? -13.772 43.263 30.375 1.00 51.00 138 ILE A O 1
ATOM 1100 N N . ASN A 1 139 ? -15.453 44.350 31.363 1.00 49.28 139 ASN A N 1
ATOM 1101 C CA . ASN A 1 139 ? -15.001 45.689 30.968 1.00 49.28 139 ASN A CA 1
ATOM 1102 C C . ASN A 1 139 ? -14.652 46.526 32.206 1.00 49.28 139 ASN A C 1
ATOM 1104 O O . ASN A 1 139 ? -15.388 47.429 32.591 1.00 49.28 139 ASN A O 1
ATOM 1108 N N . GLY A 1 140 ? -13.524 46.208 32.838 1.00 42.06 140 GLY A N 1
ATOM 1109 C CA . GLY A 1 140 ? -12.999 46.968 33.970 1.00 42.06 140 GLY A CA 1
ATOM 1110 C C . GLY A 1 140 ? -11.615 46.481 34.379 1.00 42.06 140 GLY A C 1
ATOM 1111 O O . GLY A 1 140 ? -11.488 45.672 35.292 1.00 42.06 140 GLY A O 1
ATOM 1112 N N . LEU A 1 141 ? -10.582 46.947 33.672 1.00 42.44 141 LEU A N 1
ATOM 1113 C CA . LEU A 1 141 ? -9.183 46.802 34.080 1.00 42.44 141 LEU A CA 1
ATOM 1114 C C . LEU A 1 141 ? -8.909 47.579 35.382 1.00 42.44 141 LEU A C 1
ATOM 1116 O O . LEU A 1 141 ? -9.212 48.770 35.437 1.00 42.44 141 LEU A O 1
ATOM 1120 N N . PRO A 1 142 ? -8.180 46.988 36.340 1.00 49.16 142 PRO A N 1
ATOM 1121 C CA . PRO A 1 142 ? -7.211 47.705 37.160 1.00 49.16 142 PRO A CA 1
ATOM 1122 C C . PRO A 1 142 ? -5.779 47.497 36.617 1.00 49.16 142 PRO A C 1
ATOM 1124 O O . PRO A 1 142 ? -5.465 46.425 36.087 1.00 49.16 142 PRO A O 1
ATOM 1127 N N . PRO A 1 143 ? -4.883 48.495 36.730 1.00 56.16 143 PRO A N 1
ATOM 1128 C CA . PRO A 1 143 ? -3.506 48.367 36.282 1.00 56.16 143 PRO A CA 1
ATOM 1129 C C . PRO A 1 143 ? -2.647 47.668 37.345 1.00 56.16 143 PRO A C 1
ATOM 1131 O O . PRO A 1 143 ? -2.703 48.003 38.524 1.00 56.16 143 PRO A O 1
ATOM 1134 N N . GLY A 1 144 ? -1.784 46.755 36.896 1.00 51.41 144 GLY A N 1
ATOM 1135 C CA . GLY A 1 144 ? -0.513 46.477 37.569 1.00 51.41 144 GLY A CA 1
ATOM 1136 C C . GLY A 1 144 ? -0.464 45.280 38.516 1.00 51.41 144 GLY A C 1
ATOM 1137 O O . GLY A 1 144 ? -0.473 45.459 39.726 1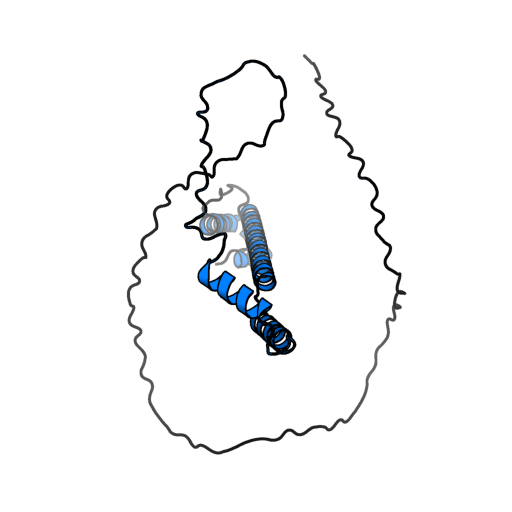.00 51.41 144 GLY A O 1
ATOM 1138 N N . ILE A 1 145 ? -0.239 44.080 37.966 1.00 47.91 145 ILE A N 1
ATOM 1139 C CA . ILE A 1 145 ? 0.558 43.026 38.622 1.00 47.91 145 ILE A CA 1
ATOM 1140 C C . ILE A 1 145 ? 1.360 42.280 37.533 1.00 47.91 145 ILE A C 1
ATOM 1142 O O . ILE A 1 145 ? 0.752 41.660 36.656 1.00 47.91 145 ILE A O 1
ATOM 1146 N N . PRO A 1 146 ? 2.709 42.300 37.539 1.00 52.47 146 PRO A N 1
ATOM 1147 C CA . PRO A 1 146 ? 3.515 41.493 36.631 1.00 52.47 146 PRO A CA 1
ATOM 1148 C C . PRO A 1 146 ? 3.657 40.073 37.195 1.00 52.47 146 PRO A C 1
ATOM 1150 O O . PRO A 1 146 ? 4.548 39.779 37.985 1.00 52.47 146 PRO A O 1
ATOM 1153 N N . GLY A 1 147 ? 2.761 39.178 36.783 1.00 44.34 147 GLY A N 1
ATOM 1154 C CA . GLY A 1 147 ? 2.793 37.759 37.146 1.00 44.34 147 GLY A CA 1
ATOM 1155 C C . GLY A 1 147 ? 2.479 36.883 35.942 1.00 44.34 147 GLY A C 1
ATOM 1156 O O . GLY A 1 147 ? 1.353 36.426 35.768 1.00 44.34 147 GLY A O 1
ATOM 1157 N N . ALA A 1 148 ? 3.464 36.678 35.069 1.00 47.41 148 ALA A N 1
ATOM 1158 C CA . ALA A 1 148 ? 3.321 35.873 33.862 1.00 47.41 148 ALA A CA 1
ATOM 1159 C C . ALA A 1 148 ? 3.255 34.369 34.189 1.00 47.41 148 ALA A C 1
ATOM 1161 O O . ALA A 1 148 ? 4.268 33.675 34.164 1.00 47.41 148 ALA A O 1
ATOM 1162 N N . ILE A 1 149 ? 2.050 33.842 34.420 1.00 50.91 149 ILE A N 1
ATOM 1163 C CA . ILE A 1 149 ? 1.764 32.413 34.238 1.00 50.91 149 ILE A CA 1
ATOM 1164 C C . ILE A 1 149 ? 0.996 32.268 32.926 1.00 50.91 149 ILE A C 1
ATOM 1166 O O . ILE A 1 149 ? -0.207 32.497 32.823 1.00 50.91 149 ILE A O 1
ATOM 1170 N N . ARG A 1 150 ? 1.750 31.933 31.880 1.00 47.91 150 ARG A N 1
ATOM 1171 C CA . ARG A 1 150 ? 1.265 31.709 30.519 1.00 47.91 150 ARG A CA 1
ATOM 1172 C C . ARG A 1 150 ? 0.500 30.383 30.467 1.00 47.91 150 ARG A C 1
ATOM 1174 O O . ARG A 1 150 ? 1.112 29.322 30.388 1.00 47.91 150 ARG A O 1
ATOM 1181 N N . ALA A 1 151 ? -0.830 30.447 30.488 1.00 52.16 151 ALA A N 1
ATOM 1182 C CA . ALA A 1 151 ? -1.682 29.308 30.151 1.00 52.16 151 ALA A CA 1
ATOM 1183 C C . ALA A 1 151 ? -1.466 28.882 28.677 1.00 52.16 151 ALA A C 1
ATOM 1185 O O . ALA A 1 151 ? -1.197 29.736 27.820 1.00 52.16 151 ALA A O 1
ATOM 1186 N N . PRO A 1 152 ? -1.561 27.579 28.352 1.00 54.91 152 PRO A N 1
ATOM 1187 C CA . PRO A 1 152 ? -1.423 27.099 26.984 1.00 54.91 152 PRO A CA 1
ATOM 1188 C C . PRO A 1 152 ? -2.593 27.598 26.130 1.00 54.91 152 PRO A C 1
ATOM 1190 O O . PRO A 1 152 ? -3.760 27.403 26.464 1.00 54.91 152 PRO A O 1
ATOM 1193 N N . ARG A 1 153 ? -2.262 28.247 25.008 1.00 50.28 153 ARG A N 1
ATOM 1194 C CA . ARG A 1 153 ? -3.221 28.641 23.973 1.00 50.28 153 ARG A CA 1
ATOM 1195 C C . ARG A 1 153 ? -3.989 27.405 23.505 1.00 50.28 153 ARG A C 1
ATOM 1197 O O . ARG A 1 153 ? -3.380 26.468 22.989 1.00 50.28 153 ARG A O 1
ATOM 1204 N N . SER A 1 154 ? -5.310 27.427 23.653 1.00 52.06 154 SER A N 1
ATOM 1205 C CA . SER A 1 154 ? -6.197 26.532 22.924 1.00 52.06 154 SER A CA 1
ATOM 1206 C C . SER A 1 154 ? -6.024 26.810 21.431 1.00 52.06 154 SER A C 1
ATOM 1208 O O . SER A 1 154 ? -6.196 27.929 20.947 1.00 52.06 154 SER A O 1
ATOM 1210 N N . ILE A 1 155 ? -5.596 25.786 20.705 1.00 62.94 155 ILE A N 1
ATOM 1211 C CA . ILE A 1 155 ? -5.558 25.793 19.249 1.00 62.94 155 ILE A CA 1
ATOM 1212 C C . ILE A 1 155 ? -7.024 25.709 18.797 1.00 62.94 155 ILE A C 1
ATOM 1214 O O . ILE A 1 155 ? -7.696 24.748 19.181 1.00 62.94 155 ILE A O 1
ATOM 1218 N N . PRO A 1 156 ? -7.560 26.684 18.041 1.00 68.56 156 PRO A N 1
ATOM 1219 C CA . PRO A 1 156 ? -8.891 26.542 17.470 1.00 68.56 156 PRO A CA 1
ATOM 1220 C C . PRO A 1 156 ? -8.897 25.350 16.499 1.00 68.56 156 PRO A C 1
ATOM 1222 O O . PRO A 1 156 ? -7.915 25.149 15.776 1.00 68.56 156 PRO A O 1
ATOM 1225 N N . PRO A 1 157 ? -9.968 24.537 16.473 1.00 62.81 157 PRO A N 1
ATOM 1226 C CA . PRO A 1 157 ? -10.066 23.431 15.533 1.00 62.81 157 PRO A CA 1
ATOM 1227 C C . PRO A 1 157 ? -10.005 23.963 14.092 1.00 62.81 157 PRO A C 1
ATOM 1229 O O . PRO A 1 157 ? -10.558 25.030 13.807 1.00 62.81 157 PRO A O 1
ATOM 1232 N N . PRO A 1 158 ? -9.333 23.248 13.173 1.00 60.47 158 PRO A N 1
ATOM 1233 C CA . PRO A 1 158 ? -9.265 23.653 11.779 1.00 60.47 158 PRO A CA 1
ATOM 1234 C C . PRO A 1 158 ? -10.676 23.707 11.190 1.00 60.47 158 PRO A C 1
ATOM 1236 O O . PRO A 1 158 ? -11.457 22.764 11.334 1.00 60.47 158 PRO A O 1
ATOM 1239 N N . ALA A 1 159 ? -10.982 24.821 10.524 1.00 56.44 159 ALA A N 1
ATOM 1240 C CA . ALA A 1 159 ? -12.205 25.002 9.761 1.00 56.44 159 ALA A CA 1
ATOM 1241 C C . ALA A 1 159 ? -12.403 23.799 8.828 1.00 56.44 159 ALA A C 1
ATOM 1243 O O . ALA A 1 159 ? -11.572 23.528 7.956 1.00 56.44 159 ALA A O 1
ATOM 1244 N N . MET A 1 160 ? -13.493 23.061 9.043 1.00 54.47 160 MET A N 1
ATOM 1245 C CA . MET A 1 160 ? -13.922 21.988 8.157 1.00 54.47 160 MET A CA 1
ATOM 1246 C C . MET A 1 160 ? -14.215 22.614 6.795 1.00 54.47 160 MET A C 1
ATOM 1248 O O . MET A 1 160 ? -15.229 23.274 6.586 1.00 54.47 160 MET A O 1
ATOM 1252 N N . ARG A 1 161 ? -13.267 22.454 5.875 1.00 55.66 161 ARG A N 1
ATOM 1253 C CA . ARG A 1 161 ? -13.430 22.791 4.467 1.00 55.66 161 ARG A CA 1
ATOM 1254 C C . ARG A 1 161 ? -14.522 21.864 3.935 1.00 55.66 161 ARG A C 1
ATOM 1256 O O . ARG A 1 161 ? -14.314 20.654 3.899 1.00 55.66 161 ARG A O 1
ATOM 1263 N N . ASN A 1 162 ? -15.679 22.425 3.588 1.00 55.25 162 ASN A N 1
ATOM 1264 C CA . ASN A 1 162 ? -16.767 21.715 2.919 1.00 55.25 162 ASN A CA 1
ATOM 1265 C C . ASN A 1 162 ? -16.216 21.029 1.663 1.00 55.25 162 ASN A C 1
ATOM 1267 O O . ASN A 1 162 ? -15.939 21.685 0.660 1.00 55.25 162 ASN A O 1
ATOM 1271 N N . VAL A 1 163 ? -16.016 19.715 1.741 1.00 57.88 163 VAL A N 1
ATOM 1272 C CA . VAL A 1 163 ? -15.732 18.880 0.576 1.00 57.88 163 VAL A CA 1
ATOM 1273 C C . VAL A 1 163 ? -17.088 18.530 -0.038 1.00 57.88 163 VAL A C 1
ATOM 1275 O O . VAL A 1 163 ? -17.921 17.963 0.672 1.00 57.88 163 VAL A O 1
ATOM 1278 N N . PRO A 1 164 ? -17.354 18.873 -1.309 1.00 60.62 164 PRO A N 1
ATOM 1279 C CA . PRO A 1 164 ? -18.586 18.475 -1.968 1.00 60.62 164 PRO A CA 1
ATOM 1280 C C . PRO A 1 164 ? -18.640 16.949 -2.076 1.00 60.62 164 PRO A C 1
ATOM 1282 O O . PRO A 1 164 ? -17.737 16.303 -2.609 1.00 60.62 164 PRO A O 1
ATOM 1285 N N . THR A 1 165 ? -19.708 16.385 -1.527 1.00 60.03 165 THR A N 1
ATOM 1286 C CA . THR A 1 165 ? -20.078 14.975 -1.605 1.00 60.03 165 THR A CA 1
ATOM 1287 C C . THR A 1 165 ? -20.225 14.572 -3.078 1.00 60.03 165 THR A C 1
ATOM 1289 O O . THR A 1 165 ? -21.044 15.176 -3.773 1.00 60.03 165 THR A O 1
ATOM 1292 N N . PRO A 1 166 ? -19.485 13.576 -3.598 1.00 60.94 166 PRO A N 1
ATOM 1293 C CA . PRO A 1 166 ? -19.772 13.050 -4.924 1.00 60.94 166 PRO A CA 1
ATOM 1294 C C . PRO A 1 166 ? -21.075 12.242 -4.874 1.00 60.94 166 PRO A C 1
ATOM 1296 O O . PRO A 1 166 ? -21.222 11.320 -4.069 1.00 60.94 166 PRO A O 1
ATOM 1299 N N . SER A 1 167 ? -22.023 12.618 -5.731 1.00 65.75 167 SER A N 1
ATOM 1300 C CA . SER A 1 167 ? -23.283 11.912 -5.967 1.00 65.75 167 SER A CA 1
ATOM 1301 C C . SER A 1 167 ? -23.052 10.416 -6.224 1.00 65.75 167 SER A C 1
ATOM 1303 O O . SER A 1 167 ? -22.109 10.062 -6.939 1.00 65.75 167 SER A O 1
ATOM 1305 N N . PRO A 1 168 ? -23.906 9.517 -5.704 1.00 59.97 168 PRO A N 1
ATOM 1306 C CA . PRO A 1 168 ? -23.822 8.105 -6.037 1.00 59.97 168 PRO A CA 1
ATOM 1307 C C . PRO A 1 168 ? -24.170 7.902 -7.517 1.00 59.97 168 PRO A C 1
ATOM 1309 O O . PRO A 1 168 ? -25.295 8.138 -7.950 1.00 59.97 168 PRO A O 1
ATOM 1312 N N . LEU A 1 169 ? -23.172 7.464 -8.285 1.00 56.97 169 LEU A N 1
ATOM 1313 C CA . LEU A 1 169 ? -23.323 6.933 -9.634 1.00 56.97 169 LEU A CA 1
ATOM 1314 C C . LEU A 1 169 ? -24.306 5.758 -9.609 1.00 56.97 169 LEU A C 1
ATOM 1316 O O . LEU A 1 169 ? -24.023 4.694 -9.056 1.00 56.97 169 LEU A O 1
ATOM 1320 N N . SER A 1 170 ? -25.456 5.976 -10.236 1.00 51.97 170 SER A N 1
ATOM 1321 C CA . SER A 1 170 ? -26.433 4.966 -10.615 1.00 51.97 170 SER A CA 1
ATOM 1322 C C . SER A 1 170 ? -25.745 3.857 -11.415 1.00 51.97 170 SER A C 1
ATOM 1324 O O . SER A 1 170 ? -25.311 4.066 -12.547 1.00 51.97 170 SER A O 1
ATOM 1326 N N . MET A 1 171 ? -25.624 2.672 -10.824 1.00 59.16 171 MET A N 1
ATOM 1327 C CA . MET A 1 171 ? -25.217 1.462 -11.539 1.00 59.16 171 MET A CA 1
ATOM 1328 C C . MET A 1 171 ? -26.371 1.002 -12.446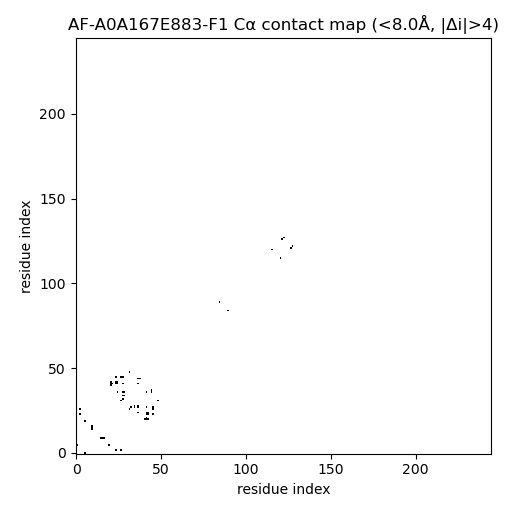 1.00 59.16 171 MET A C 1
ATOM 1330 O O . MET A 1 171 ? -27.492 0.859 -11.950 1.00 59.16 171 MET A O 1
ATOM 1334 N N . PRO A 1 172 ? -26.144 0.731 -13.743 1.00 57.69 172 PRO A N 1
ATOM 1335 C CA . PRO A 1 172 ? -27.151 0.098 -14.585 1.00 57.69 172 PRO A CA 1
ATOM 1336 C C . PRO A 1 172 ? -27.317 -1.383 -14.206 1.00 57.69 172 PRO A C 1
ATOM 1338 O O . PRO A 1 172 ? -26.341 -2.132 -14.106 1.00 57.69 172 PRO A O 1
ATOM 1341 N N . LEU A 1 173 ? -28.570 -1.810 -14.012 1.00 49.38 173 LEU A N 1
ATOM 1342 C CA . LEU A 1 173 ? -28.958 -3.219 -13.936 1.00 49.38 173 LEU A CA 1
ATOM 1343 C C . LEU A 1 173 ? -28.605 -3.910 -15.261 1.00 49.38 173 LEU A C 1
ATOM 1345 O O . LEU A 1 173 ? -29.367 -3.852 -16.222 1.00 49.38 173 LEU A O 1
ATOM 1349 N N . ASN A 1 174 ? -27.471 -4.606 -15.305 1.00 51.09 174 ASN A N 1
ATOM 1350 C CA . ASN A 1 174 ? -27.218 -5.580 -16.358 1.00 51.09 174 ASN A CA 1
ATOM 1351 C C . ASN A 1 174 ? -27.922 -6.893 -16.007 1.00 51.09 174 ASN A C 1
ATOM 1353 O O . ASN A 1 174 ? -27.561 -7.597 -15.060 1.00 51.09 174 ASN A O 1
ATOM 1357 N N . ALA A 1 175 ? -28.957 -7.187 -16.791 1.00 47.22 175 ALA A N 1
ATOM 1358 C CA . ALA A 1 175 ? -29.729 -8.414 -16.768 1.00 47.22 175 ALA A CA 1
ATOM 1359 C C . ALA A 1 175 ? -28.809 -9.633 -16.934 1.00 47.22 175 ALA A C 1
ATOM 1361 O O . ALA A 1 175 ? -28.220 -9.878 -17.987 1.00 47.22 175 ALA A O 1
ATOM 1362 N N . ARG A 1 176 ? -28.691 -10.418 -15.864 1.00 48.19 176 ARG A N 1
ATOM 1363 C CA . ARG A 1 176 ? -28.004 -11.707 -15.867 1.00 48.19 176 ARG A CA 1
ATOM 1364 C C . ARG A 1 176 ? -28.926 -12.748 -16.498 1.00 48.19 176 ARG A C 1
ATOM 1366 O O . ARG A 1 176 ? -29.742 -13.354 -15.809 1.00 48.19 176 ARG A O 1
ATOM 1373 N N . VAL A 1 177 ? -28.778 -12.957 -17.803 1.00 54.75 177 VAL A N 1
ATOM 1374 C CA . VAL A 1 177 ? -29.334 -14.117 -18.509 1.00 54.75 177 VAL A CA 1
ATOM 1375 C C . VAL A 1 177 ? -28.720 -15.381 -17.892 1.00 54.75 177 VAL A C 1
ATOM 1377 O O . VAL A 1 177 ? -27.516 -15.618 -17.987 1.00 54.75 177 VAL A O 1
ATOM 1380 N N . ARG A 1 178 ? -29.540 -16.162 -17.180 1.00 53.91 178 ARG A N 1
ATOM 1381 C CA . ARG A 1 178 ? -29.198 -17.513 -16.714 1.00 53.91 178 ARG A CA 1
ATOM 1382 C C . ARG A 1 178 ? -29.396 -18.495 -17.874 1.00 53.91 178 ARG A C 1
ATOM 1384 O O . ARG A 1 178 ? -30.484 -18.491 -18.444 1.00 53.91 178 ARG A O 1
ATOM 1391 N N . PRO A 1 179 ? -28.437 -19.384 -18.176 1.00 56.59 179 PRO A N 1
ATOM 1392 C CA . PRO A 1 179 ? -28.722 -20.548 -18.999 1.00 56.59 179 PRO A CA 1
ATOM 1393 C C . PRO A 1 179 ? -29.521 -21.574 -18.182 1.00 56.59 179 PRO A C 1
ATOM 1395 O O . PRO A 1 179 ? -29.111 -21.998 -17.099 1.00 56.59 179 PRO A O 1
ATOM 1398 N N . THR A 1 180 ? -30.688 -21.940 -18.704 1.00 55.00 180 THR A N 1
ATOM 1399 C CA . THR A 1 180 ? -31.526 -23.059 -18.266 1.00 55.00 180 THR A CA 1
ATOM 1400 C C . THR A 1 180 ? -30.844 -24.376 -18.632 1.00 55.00 180 THR A C 1
ATOM 1402 O O . THR A 1 180 ? -30.797 -24.745 -19.803 1.00 55.00 180 THR A O 1
ATOM 1405 N N . GLY A 1 181 ? -30.301 -25.070 -17.633 1.00 54.19 181 GLY A N 1
ATOM 1406 C CA . GLY A 1 181 ? -29.868 -26.465 -17.736 1.00 54.19 181 GLY A CA 1
ATOM 1407 C C . GLY A 1 181 ? -30.925 -27.405 -17.135 1.00 54.19 181 GLY A C 1
ATOM 1408 O O . GLY A 1 181 ? -31.621 -26.991 -16.203 1.00 54.19 181 GLY A O 1
ATOM 1409 N N . PRO A 1 182 ? -31.082 -28.629 -17.670 1.00 60.28 182 PRO A N 1
ATOM 1410 C CA . PRO A 1 182 ? -32.253 -29.460 -17.435 1.00 60.28 182 PRO A CA 1
ATOM 1411 C C . PRO A 1 182 ? -32.269 -30.159 -16.072 1.00 60.28 182 PRO A C 1
ATOM 1413 O O . PRO A 1 182 ? -31.254 -30.527 -15.486 1.00 60.28 182 PRO A O 1
ATOM 1416 N N . VAL A 1 183 ? -33.507 -30.331 -15.625 1.00 57.97 183 VAL A N 1
ATOM 1417 C CA . VAL A 1 183 ? -34.011 -31.027 -14.443 1.00 57.97 183 VAL A CA 1
ATOM 1418 C C . VAL A 1 183 ? -33.797 -32.539 -14.560 1.00 57.97 183 VAL A C 1
ATOM 1420 O O . VAL A 1 183 ? -34.094 -33.084 -15.621 1.00 57.97 183 VAL A O 1
ATOM 1423 N N . SER A 1 184 ? -33.374 -33.201 -13.467 1.00 59.66 184 SER A N 1
ATOM 1424 C CA . SER A 1 184 ? -33.879 -34.501 -12.932 1.00 59.66 184 SER A CA 1
ATOM 1425 C C . SER A 1 184 ? -32.862 -35.167 -11.968 1.00 59.66 184 SER A C 1
ATOM 1427 O O . SER A 1 184 ? -31.682 -34.839 -12.032 1.00 59.66 184 SER A O 1
ATOM 1429 N N . PRO A 1 185 ? -33.243 -36.162 -11.136 1.00 58.69 185 PRO A N 1
ATOM 1430 C CA . PRO A 1 185 ? -34.348 -36.145 -10.176 1.00 58.69 185 PRO A CA 1
ATOM 1431 C C . PRO A 1 185 ? -33.961 -36.709 -8.776 1.00 58.69 185 PRO A C 1
ATOM 1433 O O . PRO A 1 185 ? -32.948 -37.371 -8.603 1.00 58.69 185 PRO A O 1
ATOM 1436 N N . LEU A 1 186 ? -34.837 -36.434 -7.801 1.00 43.50 186 LEU A N 1
ATOM 1437 C CA . LEU A 1 186 ? -35.256 -37.245 -6.638 1.00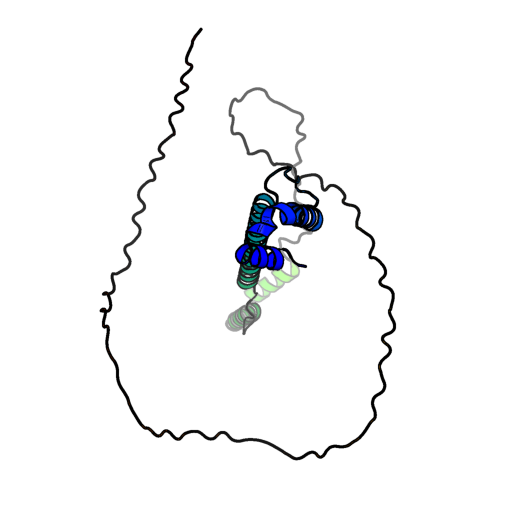 43.50 186 LEU A CA 1
ATOM 1438 C C . LEU A 1 186 ? -34.236 -37.990 -5.732 1.00 43.50 186 LEU A C 1
ATOM 1440 O O . LEU A 1 186 ? -33.451 -38.837 -6.134 1.00 43.50 186 LEU A O 1
ATOM 1444 N N . LYS A 1 187 ? -34.405 -37.704 -4.431 1.00 47.66 187 LYS A N 1
ATOM 1445 C CA . LYS A 1 187 ? -33.850 -38.349 -3.223 1.00 47.66 187 LYS A CA 1
ATOM 1446 C C . LYS A 1 187 ? -34.013 -39.887 -3.204 1.00 47.66 187 LYS A C 1
ATOM 1448 O O . LYS A 1 187 ? -34.913 -40.414 -3.852 1.00 47.66 187 LYS A O 1
ATOM 1453 N N . PRO A 1 188 ? -33.319 -40.566 -2.271 1.00 55.34 188 PRO A N 1
ATOM 1454 C CA . PRO A 1 188 ? -34.050 -40.946 -1.057 1.00 55.34 188 PRO A CA 1
ATOM 1455 C C . PRO A 1 188 ? -33.318 -40.617 0.254 1.00 55.34 188 PRO A C 1
ATOM 1457 O O . PRO A 1 188 ? -32.103 -40.458 0.318 1.00 55.34 188 PRO A O 1
ATOM 1460 N N . ALA A 1 189 ? -34.127 -40.475 1.303 1.00 55.34 189 ALA A N 1
ATOM 1461 C CA . ALA A 1 189 ? -33.752 -40.200 2.682 1.00 55.34 189 ALA A CA 1
ATOM 1462 C C . ALA A 1 189 ? -33.658 -41.501 3.492 1.00 55.34 189 ALA A C 1
ATOM 1464 O O . ALA A 1 189 ? -34.606 -42.272 3.449 1.00 55.34 189 ALA A O 1
ATOM 1465 N N . VAL A 1 190 ? -32.583 -41.690 4.265 1.00 51.66 190 VAL A N 1
ATOM 1466 C CA . VAL A 1 190 ? -32.389 -42.678 5.357 1.00 51.66 190 VAL A CA 1
ATOM 1467 C C . VAL A 1 190 ? -31.131 -42.206 6.115 1.00 51.66 190 VAL A C 1
ATOM 1469 O O . VAL A 1 190 ? -30.206 -41.734 5.469 1.00 51.66 190 VAL A O 1
ATOM 1472 N N . ALA A 1 191 ? -30.906 -42.306 7.422 1.00 46.25 191 ALA A N 1
ATOM 1473 C CA . ALA A 1 191 ? -31.692 -42.312 8.645 1.00 46.25 191 ALA A CA 1
ATOM 1474 C C . ALA A 1 191 ? -30.660 -42.082 9.783 1.00 46.25 191 ALA A C 1
ATOM 1476 O O . ALA A 1 191 ? -29.528 -42.546 9.714 1.00 46.25 191 ALA A O 1
ATOM 1477 N N . THR A 1 192 ? -31.051 -41.306 10.792 1.00 43.41 192 THR A N 1
ATOM 1478 C CA . THR A 1 192 ? -30.674 -41.376 12.224 1.00 43.41 192 THR A CA 1
ATOM 1479 C C . THR A 1 192 ? -29.321 -41.952 12.725 1.00 43.41 192 THR A C 1
ATOM 1481 O O . THR A 1 192 ? -29.174 -43.156 12.872 1.00 43.41 192 THR A O 1
ATOM 1484 N N . LYS A 1 193 ? -28.500 -41.019 13.254 1.00 48.09 193 LYS A N 1
ATOM 1485 C CA . LYS A 1 193 ? -27.761 -40.963 14.556 1.00 48.09 193 LYS A CA 1
ATOM 1486 C C . LYS A 1 193 ? -26.651 -42.019 14.909 1.00 48.09 193 LYS A C 1
ATOM 1488 O O . LYS A 1 193 ? -26.286 -42.799 14.046 1.00 48.09 193 LYS A O 1
ATOM 1493 N N . PRO A 1 194 ? -25.964 -41.944 16.089 1.00 64.56 194 PRO A N 1
ATOM 1494 C CA . PRO A 1 194 ? -24.503 -41.752 16.151 1.00 64.56 194 PRO A CA 1
ATOM 1495 C C . PRO A 1 194 ? -23.762 -42.859 16.946 1.00 64.56 194 PRO A C 1
ATOM 1497 O O . PRO A 1 194 ? -24.383 -43.602 17.693 1.00 64.56 194 PRO A O 1
ATOM 1500 N N . HIS A 1 195 ? -22.427 -42.926 16.892 1.00 39.06 195 HIS A N 1
ATOM 1501 C CA . HIS A 1 195 ? -21.609 -43.352 18.047 1.00 39.06 195 HIS A CA 1
ATOM 1502 C C . HIS A 1 195 ? -20.108 -43.077 17.812 1.00 39.06 195 HIS A C 1
ATOM 1504 O O . HIS A 1 195 ? -19.660 -43.148 16.668 1.00 39.06 195 HIS A O 1
ATOM 1510 N N . PRO A 1 196 ? -19.318 -42.766 18.863 1.00 60.22 196 PRO A N 1
ATOM 1511 C CA . PRO A 1 196 ? -17.870 -42.646 18.789 1.00 60.22 196 PRO A CA 1
ATOM 1512 C C . PRO A 1 196 ? -17.196 -43.978 19.144 1.00 60.22 196 PRO A C 1
ATOM 1514 O O . PRO A 1 196 ? -17.585 -44.629 20.115 1.00 60.22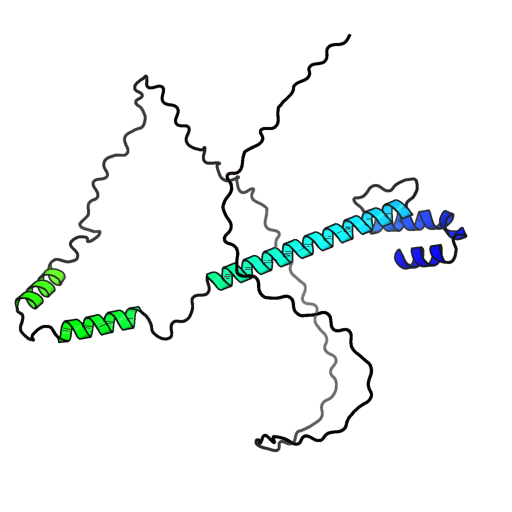 196 PRO A O 1
ATOM 1517 N N . THR A 1 197 ? -16.124 -44.326 18.434 1.00 49.28 197 THR A N 1
ATOM 1518 C CA . THR A 1 197 ? -15.250 -45.442 18.818 1.00 49.28 197 THR A CA 1
ATOM 1519 C C . THR A 1 197 ? -13.842 -44.919 19.052 1.00 49.28 197 THR A C 1
ATOM 1521 O O . THR A 1 197 ? -13.182 -44.386 18.162 1.00 49.28 197 THR A O 1
ATOM 1524 N N . LYS A 1 198 ? -13.422 -45.034 20.312 1.00 47.91 198 LYS A N 1
ATOM 1525 C CA . LYS A 1 198 ? -12.053 -44.859 20.784 1.00 47.91 198 LYS A CA 1
ATOM 1526 C C . LYS A 1 198 ? -11.193 -46.056 20.357 1.00 47.91 198 LYS A C 1
ATOM 1528 O O . LYS A 1 198 ? -11.678 -47.176 20.378 1.00 47.91 198 LYS A O 1
ATOM 1533 N N . GLN A 1 199 ? -9.904 -45.763 20.161 1.00 42.47 199 GLN A N 1
ATOM 1534 C CA . GLN A 1 199 ? -8.733 -46.628 20.372 1.00 42.47 199 GLN A CA 1
ATOM 1535 C C . GLN A 1 199 ? -8.544 -47.838 19.443 1.00 42.47 199 GLN A C 1
ATOM 1537 O O . GLN A 1 199 ? -9.338 -48.766 19.428 1.00 42.47 199 GLN A O 1
ATOM 1542 N N . THR A 1 200 ? -7.384 -47.889 18.782 1.00 48.69 200 THR A N 1
ATOM 1543 C CA . THR A 1 200 ? -6.358 -48.919 19.035 1.00 48.69 200 THR A CA 1
ATOM 1544 C C . THR A 1 200 ? -5.025 -48.431 18.467 1.00 48.69 200 THR A C 1
ATOM 1546 O O . THR A 1 200 ? -4.939 -47.998 17.321 1.00 48.69 200 THR A O 1
ATOM 1549 N N . ALA A 1 201 ? -4.009 -48.439 19.325 1.00 48.94 201 ALA A N 1
ATOM 1550 C CA . ALA A 1 201 ? -2.609 -48.231 18.999 1.00 48.94 201 ALA A CA 1
ATOM 1551 C C . ALA A 1 201 ? -1.974 -49.577 18.636 1.00 48.94 201 ALA A C 1
ATOM 1553 O O . ALA A 1 201 ? -2.238 -50.524 19.363 1.00 48.94 201 ALA A O 1
ATOM 1554 N N . GLN A 1 202 ? -1.131 -49.622 17.600 1.00 45.81 202 GLN A N 1
ATOM 1555 C CA . GLN A 1 202 ? 0.081 -50.456 17.453 1.00 45.81 202 GLN A CA 1
ATOM 1556 C C . GLN A 1 202 ? 0.933 -49.755 16.369 1.00 45.81 202 GLN A C 1
ATOM 1558 O O . GLN A 1 202 ? 0.403 -49.401 15.322 1.00 45.81 202 GLN A O 1
ATOM 1563 N N . GLU A 1 203 ? 2.139 -49.240 16.618 1.00 39.94 203 GLU A N 1
ATOM 1564 C CA . GLU A 1 203 ? 3.385 -49.889 17.064 1.00 39.94 203 GLU A CA 1
ATOM 1565 C C . GLU A 1 203 ? 4.163 -50.545 15.908 1.00 39.94 203 GLU A C 1
ATOM 1567 O O . GLU A 1 203 ? 3.821 -51.623 15.435 1.00 39.94 203 GLU A O 1
ATOM 1572 N N . SER A 1 204 ? 5.194 -49.832 15.432 1.00 53.38 204 SER A N 1
ATOM 1573 C CA . SER A 1 204 ? 6.522 -50.300 14.962 1.00 53.38 204 SER A CA 1
ATOM 1574 C C . SER A 1 204 ? 7.190 -49.137 14.197 1.00 53.38 204 SER A C 1
ATOM 1576 O O . SER A 1 204 ? 6.692 -48.668 13.182 1.00 53.38 204 SER A O 1
ATOM 1578 N N . ALA A 1 205 ? 8.114 -48.392 14.807 1.00 48.09 205 ALA A N 1
ATOM 1579 C CA . ALA A 1 205 ? 9.529 -48.698 15.053 1.00 48.09 205 ALA A CA 1
ATOM 1580 C C . ALA A 1 205 ? 10.409 -48.551 13.786 1.00 48.09 205 ALA A C 1
ATOM 1582 O O . ALA A 1 205 ? 10.309 -49.341 12.861 1.00 48.09 205 ALA A O 1
ATOM 1583 N N . ILE A 1 206 ? 11.133 -47.429 13.659 1.00 44.75 206 ILE A N 1
ATOM 1584 C CA . ILE A 1 206 ? 12.594 -47.253 13.877 1.00 44.75 206 ILE A CA 1
ATOM 1585 C C . ILE A 1 206 ? 13.363 -47.261 12.541 1.00 44.75 206 ILE A C 1
ATOM 1587 O O . ILE A 1 206 ? 13.414 -48.282 11.877 1.00 44.75 206 ILE A O 1
ATOM 1591 N N . ILE A 1 207 ? 14.018 -46.138 12.205 1.00 51.47 207 ILE A N 1
ATOM 1592 C CA . ILE A 1 207 ? 15.451 -46.057 11.850 1.00 51.47 207 ILE A CA 1
ATOM 1593 C C . ILE A 1 207 ? 15.954 -44.640 12.183 1.00 51.47 207 ILE A C 1
ATOM 1595 O O . ILE A 1 207 ? 15.288 -43.630 11.969 1.00 51.47 207 ILE A O 1
ATOM 1599 N N . ASN A 1 208 ? 17.140 -44.644 12.779 1.00 47.84 208 ASN A N 1
ATOM 1600 C CA . ASN A 1 208 ? 17.837 -43.609 13.529 1.00 47.84 208 ASN A CA 1
ATOM 1601 C C . ASN A 1 208 ? 18.559 -42.558 12.669 1.00 47.84 208 ASN A C 1
ATOM 1603 O O . ASN A 1 208 ? 19.103 -42.902 11.621 1.00 47.84 208 ASN A O 1
ATOM 1607 N N . SER A 1 209 ? 18.730 -41.336 13.199 1.00 38.06 209 SER A N 1
ATOM 1608 C CA . SER A 1 209 ? 20.011 -40.591 13.159 1.00 38.06 209 SER A CA 1
ATOM 1609 C C . SER A 1 209 ? 19.959 -39.253 13.918 1.00 38.06 209 SER A C 1
ATOM 1611 O O . SER A 1 209 ? 18.870 -38.724 14.132 1.00 38.06 209 SER A O 1
ATOM 1613 N N . PRO A 1 210 ? 21.105 -38.736 14.409 1.00 56.94 210 PRO A N 1
ATOM 1614 C CA . PRO A 1 210 ? 21.240 -38.388 15.818 1.00 56.94 210 PRO A CA 1
ATOM 1615 C C . PRO A 1 210 ? 21.435 -36.897 16.120 1.00 56.94 210 PRO A C 1
ATOM 1617 O O . PRO A 1 210 ? 21.981 -36.122 15.342 1.00 56.94 210 PRO A O 1
ATOM 1620 N N . ASP A 1 211 ? 21.002 -36.569 17.336 1.00 43.34 211 ASP A N 1
ATOM 1621 C CA . ASP A 1 211 ? 21.736 -35.863 18.390 1.00 43.34 211 ASP A CA 1
ATOM 1622 C C . ASP A 1 211 ? 22.583 -34.631 18.007 1.00 43.34 211 ASP A C 1
ATOM 1624 O O . ASP A 1 211 ? 23.731 -34.716 17.578 1.00 43.34 211 ASP A O 1
ATOM 1628 N N . ASN A 1 212 ? 22.039 -33.450 18.314 1.00 48.38 212 ASN A N 1
ATOM 1629 C CA . ASN A 1 212 ? 22.851 -32.304 18.710 1.00 48.38 212 ASN A CA 1
ATOM 1630 C C . ASN A 1 212 ? 22.197 -31.595 19.903 1.00 48.38 212 ASN A C 1
ATOM 1632 O O . ASN A 1 212 ? 21.538 -30.559 19.791 1.00 48.38 212 ASN A O 1
ATOM 1636 N N . ARG A 1 213 ? 22.390 -32.194 21.083 1.00 47.91 213 ARG A N 1
ATOM 1637 C CA . ARG A 1 213 ? 22.212 -31.564 22.396 1.00 47.91 213 ARG A CA 1
ATOM 1638 C C . ARG A 1 213 ? 23.034 -30.271 22.496 1.00 47.91 213 ARG A C 1
ATOM 1640 O O . ARG A 1 213 ? 24.247 -30.303 22.698 1.00 47.91 213 ARG A O 1
ATOM 1647 N N . LYS A 1 214 ? 22.359 -29.119 22.514 1.00 53.78 214 LYS A N 1
ATOM 1648 C CA . LYS A 1 214 ? 22.825 -27.949 23.275 1.00 53.78 214 LYS A CA 1
ATOM 1649 C C . LYS A 1 214 ? 21.836 -27.657 24.401 1.00 53.78 214 LYS A C 1
ATOM 1651 O O . LYS A 1 214 ? 20.631 -27.588 24.205 1.00 53.78 214 LYS A O 1
ATOM 1656 N N . LYS A 1 215 ? 22.424 -27.592 25.593 1.00 62.34 215 LYS A N 1
ATOM 1657 C CA . LYS A 1 215 ? 21.858 -27.656 26.943 1.00 62.34 215 LYS A CA 1
ATOM 1658 C C . LYS A 1 215 ? 20.783 -26.587 27.228 1.00 62.34 215 LYS A C 1
ATOM 1660 O O . LYS A 1 215 ? 20.899 -25.481 26.699 1.00 62.34 215 LYS A O 1
ATOM 1665 N N . PRO A 1 216 ? 19.820 -26.862 28.130 1.00 54.81 216 PRO A N 1
ATOM 1666 C CA . PRO A 1 216 ? 18.930 -25.843 28.676 1.00 54.81 216 PRO A CA 1
ATOM 1667 C C . PRO A 1 216 ? 19.726 -24.889 29.576 1.00 54.81 216 PRO A C 1
ATOM 1669 O O . PRO A 1 216 ? 20.518 -25.318 30.419 1.00 54.81 216 PRO A O 1
ATOM 1672 N N . LYS A 1 217 ? 19.552 -23.584 29.357 1.00 56.66 217 LYS A N 1
ATOM 1673 C CA . LYS A 1 217 ? 20.162 -22.540 30.179 1.00 56.66 217 LYS A CA 1
ATOM 1674 C C . LYS A 1 217 ? 19.213 -22.231 31.336 1.00 56.66 217 LYS A C 1
ATOM 1676 O O . LYS A 1 217 ? 18.054 -21.910 31.116 1.00 56.66 217 LYS A O 1
ATOM 1681 N N . ILE A 1 218 ? 19.776 -22.405 32.524 1.00 60.91 218 ILE A N 1
ATOM 1682 C CA . ILE A 1 218 ? 19.268 -22.161 33.872 1.00 60.91 218 ILE A CA 1
ATOM 1683 C C . ILE A 1 218 ? 18.464 -20.858 33.967 1.00 60.91 218 ILE A C 1
ATOM 1685 O O . ILE A 1 218 ? 18.899 -19.821 33.462 1.00 60.91 218 ILE A O 1
ATOM 1689 N N . ASP A 1 219 ? 17.324 -20.946 34.651 1.00 53.94 219 ASP A N 1
ATOM 1690 C CA . ASP A 1 219 ? 16.478 -19.833 35.062 1.00 53.94 219 ASP A CA 1
ATOM 1691 C C . ASP A 1 219 ? 17.264 -18.824 35.909 1.00 53.94 219 ASP A C 1
ATOM 1693 O O . ASP A 1 219 ? 17.756 -19.134 36.996 1.00 53.94 219 ASP A O 1
ATOM 1697 N N . THR A 1 220 ? 17.357 -17.591 35.416 1.00 68.00 220 THR A N 1
ATOM 1698 C CA . THR A 1 220 ? 17.807 -16.433 36.194 1.00 68.00 220 THR A CA 1
ATOM 1699 C C . THR A 1 220 ? 16.565 -15.681 36.690 1.00 68.00 220 THR A C 1
ATOM 1701 O O . THR A 1 220 ? 15.678 -15.404 35.878 1.00 68.00 220 THR A O 1
ATOM 1704 N N . PRO A 1 221 ? 16.465 -15.315 37.981 1.00 72.81 221 PRO A N 1
ATOM 1705 C CA . PRO A 1 221 ? 15.323 -14.563 38.498 1.00 72.81 221 PRO A CA 1
ATOM 1706 C C . PRO A 1 221 ? 15.250 -13.135 37.919 1.00 72.81 221 PRO A C 1
ATOM 1708 O O . PRO A 1 221 ? 16.270 -12.578 37.496 1.00 72.81 221 PRO A O 1
ATOM 1711 N N . PRO A 1 222 ? 14.056 -12.509 37.915 1.00 63.22 222 PRO A N 1
ATOM 1712 C CA . PRO A 1 222 ? 13.860 -11.174 37.362 1.00 63.22 222 PRO A CA 1
ATOM 1713 C C . PRO A 1 222 ? 14.623 -10.131 38.186 1.00 63.22 222 PRO A C 1
ATOM 1715 O O . PRO A 1 222 ? 14.299 -9.855 39.338 1.00 63.22 222 PRO A O 1
ATOM 1718 N N . THR A 1 223 ? 15.642 -9.532 37.573 1.00 62.22 223 THR A N 1
ATOM 1719 C CA . THR A 1 223 ? 16.309 -8.342 38.106 1.00 62.22 223 THR A CA 1
ATOM 1720 C C . THR A 1 223 ? 15.389 -7.138 37.925 1.00 62.22 223 THR A C 1
ATOM 1722 O O . THR A 1 223 ? 15.060 -6.743 36.807 1.00 62.22 223 THR A O 1
ATOM 1725 N N . THR A 1 224 ? 14.972 -6.566 39.049 1.00 60.47 224 THR A N 1
ATOM 1726 C CA . THR A 1 224 ? 14.281 -5.283 39.178 1.00 60.47 224 THR A CA 1
ATOM 1727 C C . THR A 1 224 ? 15.017 -4.190 38.388 1.00 60.47 224 THR A C 1
ATOM 1729 O O . THR A 1 224 ? 16.223 -4.024 38.581 1.00 60.47 224 THR A O 1
ATOM 1732 N N . PRO A 1 225 ? 14.352 -3.407 37.518 1.00 59.00 225 PRO A N 1
ATOM 1733 C CA . PRO A 1 225 ? 15.005 -2.279 36.870 1.00 59.00 225 PRO A CA 1
ATOM 1734 C C . PRO A 1 225 ? 15.210 -1.147 37.885 1.00 59.00 225 PRO A C 1
ATOM 1736 O O . PRO A 1 225 ? 14.290 -0.397 38.208 1.00 59.00 225 PRO A O 1
ATOM 1739 N N . THR A 1 226 ? 16.442 -1.013 38.375 1.00 61.31 226 THR A N 1
ATOM 1740 C CA . THR A 1 226 ? 16.934 0.197 39.041 1.00 61.31 226 THR A CA 1
ATOM 1741 C C . THR A 1 226 ? 16.877 1.353 38.046 1.00 61.31 226 THR A C 1
ATOM 1743 O O . THR A 1 226 ? 17.627 1.400 37.071 1.00 61.31 226 THR A O 1
ATOM 1746 N N . ILE A 1 227 ? 15.953 2.282 38.281 1.00 58.09 227 ILE A N 1
ATOM 1747 C CA . ILE A 1 227 ? 15.801 3.523 37.521 1.00 58.09 227 ILE A CA 1
ATOM 1748 C C . ILE A 1 227 ? 17.029 4.396 37.804 1.00 58.09 227 ILE A C 1
ATOM 1750 O O . ILE A 1 227 ? 17.126 5.033 38.851 1.00 58.09 227 ILE A O 1
ATOM 1754 N N . ALA A 1 228 ? 17.980 4.418 36.872 1.00 59.31 228 ALA A N 1
ATOM 1755 C CA . ALA A 1 228 ? 19.057 5.397 36.876 1.00 59.31 228 ALA A CA 1
ATOM 1756 C C . ALA A 1 228 ? 18.531 6.753 36.357 1.00 59.31 228 ALA A C 1
ATOM 1758 O O . ALA A 1 228 ? 17.782 6.786 35.373 1.00 59.31 228 ALA A O 1
ATOM 1759 N N . PRO A 1 229 ? 18.909 7.886 36.975 1.00 61.91 229 PRO A N 1
ATOM 1760 C CA . PRO A 1 229 ? 18.489 9.206 36.527 1.00 61.91 229 PRO A CA 1
ATOM 1761 C C . PRO A 1 229 ? 19.126 9.550 35.174 1.00 61.91 229 PRO A C 1
ATOM 1763 O O . PRO A 1 229 ? 20.347 9.572 35.016 1.00 61.91 229 PRO A O 1
ATOM 1766 N N . ALA A 1 230 ? 18.277 9.852 34.191 1.00 56.75 230 ALA A N 1
ATOM 1767 C CA . ALA A 1 230 ? 18.683 10.321 32.875 1.00 56.75 230 ALA A CA 1
ATOM 1768 C C . ALA A 1 230 ? 19.380 11.688 32.983 1.00 56.75 230 ALA A C 1
ATOM 1770 O O . ALA A 1 230 ? 18.737 12.732 33.113 1.00 56.75 230 ALA A O 1
ATOM 1771 N N . THR A 1 231 ? 20.708 11.700 32.884 1.00 60.53 231 THR A N 1
ATOM 1772 C CA . THR A 1 231 ? 21.470 12.929 32.675 1.00 60.53 231 THR A CA 1
ATOM 1773 C C . THR A 1 231 ? 21.245 13.405 31.239 1.00 60.53 231 THR A C 1
ATOM 1775 O O . THR A 1 231 ? 21.759 12.858 30.264 1.00 60.53 231 THR A O 1
ATOM 1778 N N . ARG A 1 232 ? 20.416 14.445 31.089 1.00 51.75 232 ARG A N 1
ATOM 1779 C CA . ARG A 1 232 ? 20.254 15.189 29.833 1.00 51.75 232 ARG A CA 1
ATOM 1780 C C . ARG A 1 232 ? 21.598 15.809 29.435 1.00 51.75 232 ARG A C 1
ATOM 1782 O O . ARG A 1 232 ? 21.940 16.896 29.895 1.00 51.75 232 ARG A O 1
ATOM 1789 N N . LYS A 1 233 ? 22.332 15.159 28.527 1.00 60.69 233 LYS A N 1
ATOM 1790 C CA . LYS A 1 233 ? 23.363 15.822 27.718 1.00 60.69 233 LYS A CA 1
ATOM 1791 C C . LYS A 1 233 ? 22.678 16.880 26.852 1.00 60.69 233 LYS A C 1
ATOM 1793 O O . LYS A 1 233 ? 21.964 16.557 25.906 1.00 60.69 233 LYS A O 1
ATOM 1798 N N . ARG A 1 234 ? 22.863 18.151 27.211 1.00 57.84 234 ARG A N 1
ATOM 1799 C CA . ARG A 1 234 ? 22.516 19.290 26.357 1.00 57.84 234 ARG A CA 1
ATOM 1800 C C . ARG A 1 234 ? 23.450 19.281 25.139 1.00 57.84 234 ARG A C 1
ATOM 1802 O O . ARG A 1 234 ? 24.659 19.171 25.337 1.00 57.84 234 ARG A O 1
ATOM 1809 N N . PRO A 1 235 ? 22.946 19.401 23.902 1.00 61.53 235 PRO A N 1
ATOM 1810 C CA . PRO A 1 235 ? 23.810 19.683 22.769 1.00 61.53 235 PRO A CA 1
ATOM 1811 C C . PRO A 1 235 ? 24.334 21.119 22.897 1.00 61.53 235 PRO A C 1
ATOM 1813 O O . PRO A 1 235 ? 23.559 22.075 22.924 1.00 61.53 235 PRO A O 1
ATOM 1816 N N . ASN A 1 236 ? 25.656 21.250 23.009 1.00 53.94 236 ASN A N 1
ATOM 1817 C CA . ASN A 1 236 ? 26.367 22.515 22.880 1.00 53.94 236 ASN A CA 1
ATOM 1818 C C . ASN A 1 236 ? 26.109 23.088 21.481 1.00 53.94 236 ASN A C 1
ATOM 1820 O O . ASN A 1 236 ? 26.615 22.572 20.486 1.00 53.94 236 ASN A O 1
ATOM 1824 N N . SER A 1 237 ? 25.349 24.177 21.409 1.00 50.53 237 SER A N 1
ATOM 1825 C CA . SER A 1 237 ? 25.309 25.063 20.251 1.00 50.53 237 SER A CA 1
ATOM 1826 C C . SER A 1 237 ? 26.606 25.877 20.216 1.00 50.53 237 SER A C 1
ATOM 1828 O O . SER A 1 237 ? 26.674 26.978 20.760 1.00 50.53 237 SER A O 1
ATOM 1830 N N . SER A 1 238 ? 27.654 25.319 19.610 1.00 56.97 238 SER A N 1
ATOM 1831 C CA . SER A 1 238 ? 28.836 26.087 19.219 1.00 56.97 238 SER A CA 1
ATOM 1832 C C . SER A 1 238 ? 28.549 26.739 17.867 1.00 56.97 238 SER A C 1
ATOM 1834 O O . SER A 1 238 ? 28.667 26.119 16.813 1.00 56.97 238 SER A O 1
ATOM 1836 N N . ILE A 1 239 ? 28.085 27.986 17.921 1.00 58.22 239 ILE A N 1
ATOM 1837 C CA . ILE A 1 239 ? 28.012 28.888 16.772 1.00 58.22 239 ILE A CA 1
ATOM 1838 C C . ILE A 1 239 ? 29.445 29.360 16.513 1.00 58.22 239 ILE A C 1
ATOM 1840 O O . ILE A 1 239 ? 29.933 30.284 17.159 1.00 58.22 239 ILE A O 1
ATOM 1844 N N . PHE A 1 240 ? 30.138 28.691 15.594 1.00 60.22 240 PHE A N 1
ATOM 1845 C CA . PHE A 1 240 ? 31.390 29.183 15.030 1.00 60.22 240 PHE A CA 1
ATOM 1846 C C . PHE A 1 240 ? 31.047 30.117 13.864 1.00 60.22 240 PHE A C 1
ATOM 1848 O O . PHE A 1 240 ? 30.799 29.681 12.742 1.00 60.22 240 PHE A O 1
ATOM 1855 N N . LEU A 1 241 ? 31.002 31.422 14.143 1.00 62.66 241 LEU A N 1
ATOM 1856 C CA . LEU A 1 241 ? 31.022 32.458 13.114 1.00 62.66 241 LEU A CA 1
ATOM 1857 C C . LEU A 1 241 ? 32.481 32.624 12.659 1.00 62.66 241 LEU A C 1
ATOM 1859 O O . LEU A 1 241 ? 33.274 33.313 13.301 1.00 62.66 241 LEU A O 1
ATOM 1863 N N . GLN A 1 242 ? 32.862 31.957 11.571 1.00 63.16 242 GLN A N 1
ATOM 1864 C CA . GLN A 1 242 ? 34.145 32.196 10.915 1.00 63.16 242 GLN A CA 1
ATOM 1865 C C . GLN A 1 242 ? 34.011 33.357 9.925 1.00 63.16 242 GLN A C 1
ATOM 1867 O O . GLN A 1 242 ? 33.394 33.246 8.871 1.00 63.16 242 GLN A O 1
ATOM 1872 N N . ARG A 1 243 ? 34.628 34.480 10.304 1.00 61.94 243 ARG A N 1
ATOM 1873 C CA . ARG A 1 243 ? 35.091 35.548 9.410 1.00 61.94 243 ARG A CA 1
ATOM 1874 C C . ARG A 1 243 ? 36.075 34.994 8.374 1.00 61.94 243 ARG A C 1
ATOM 1876 O O . ARG A 1 243 ? 36.979 34.256 8.764 1.00 61.94 243 ARG A O 1
ATOM 1883 N N . ARG A 1 244 ? 35.953 35.462 7.125 1.00 60.41 244 ARG A N 1
ATOM 1884 C CA . ARG A 1 244 ? 36.976 35.710 6.070 1.00 60.41 244 ARG A CA 1
ATOM 1885 C C . ARG A 1 244 ? 36.201 35.844 4.744 1.00 60.41 244 ARG A C 1
ATOM 1887 O O . ARG A 1 244 ? 35.322 35.028 4.517 1.00 60.41 244 ARG A O 1
ATOM 1894 N N . LYS A 1 245 ? 36.431 36.792 3.842 1.00 57.28 245 LYS A N 1
ATOM 1895 C CA . LYS A 1 245 ? 37.369 37.909 3.674 1.00 57.28 245 LYS A CA 1
ATOM 1896 C C . LYS A 1 245 ? 36.616 38.984 2.893 1.00 57.28 245 LYS A C 1
ATOM 1898 O O . LYS A 1 245 ? 35.731 38.582 2.107 1.00 57.28 245 LYS A O 1
#

Radius of gyration: 40.8 Å; Cα contacts (8 Å, |Δi|>4): 34; chains: 1; bounding box: 82×99×92 Å